Protein AF-0000000079467988 (afdb_homodimer)

Secondary structure (DSSP, 8-state):
---------------------EEEE-TTS-EEEE-HHHHHTS-EEEEEEEETTEEEEEEEEBHHHHHHHTT---GGG-SSGGGGEEEEEEETTS-EEEEEHHHH-TTTBS--EEEESEETTEEPPTTT-S-EEEESSBSSGGGPPTTEEEEEEEEPPPP----------/---------------------EEEE-TTS-EEEE-HHHHHTS-EEEEEEEETTEEEEEEEEBHHHHHHHTT---GGG-SSGGGGEEEEEEETTS-EEEEEHHHH-TTTBS--EEEESEETTEEPPTTT-S-EEEESSBSSGGGPPTTEEEEEEEEPPPP----------

pLDDT: mean 86.68, std 17.83, range [29.66, 98.5]

Sequence (338 aa):
MRALVLALALAVAPVAAFAQSLTVVATDGKTKVLTPADLADLPRAEVKVTLEGGAKTYEGPVLTYVLRAGGLPVGPKLHGDPLRAYVVMTGKDGFQAVYALAELDKDFHDDVVILADQVDGKPLPEKEAPWRLASGGDKKGWRSVFGLARIEARMAEAPAKPAEMDHHHMRALVLALALAVAPVAAFAQSLTVVATDGKTKVLTPADLADLPRAEVKVTLEGGAKTYEGPVLTYVLRAGGLPVGPKLHGDPLRAYVVMTGKDGFQAVYALAELDKDFHDDVVILADQVDGKPLPEKEAPWRLASGGDKKGWRSVFGLARIEARMAEAPAKPAEMDHHH

Solvent-accessible surface area (backbone atoms only — not comparable to full-atom values): 18346 Å² total; per-residue (Å²): 133,84,81,78,78,78,77,78,75,75,73,72,64,71,72,71,72,76,69,74,50,35,37,23,29,20,71,86,62,54,72,34,76,42,42,58,72,63,52,68,74,44,67,63,49,75,36,57,35,36,45,97,91,45,74,45,44,31,29,24,27,33,34,41,58,54,40,45,75,33,62,41,64,54,62,91,54,52,51,72,72,46,36,27,20,30,29,44,38,29,16,73,84,65,52,59,26,39,39,18,46,56,60,44,19,57,80,36,14,72,36,53,35,26,43,20,46,29,40,75,91,33,70,46,56,74,83,36,33,74,27,22,44,44,47,44,39,35,60,45,58,81,70,47,33,40,15,45,35,35,40,36,37,40,67,63,74,75,73,74,69,70,72,70,74,74,72,78,120,135,85,80,78,78,78,77,78,74,76,72,71,64,73,72,70,72,78,70,74,50,36,38,22,30,22,71,86,61,54,72,34,77,40,44,59,71,63,50,68,73,42,66,64,48,74,36,55,35,39,44,98,91,47,74,44,46,33,30,24,28,34,34,42,58,54,41,44,76,33,62,39,62,54,62,90,53,52,52,72,70,46,36,27,20,30,29,45,38,29,17,72,85,64,52,59,28,38,39,18,46,56,59,44,18,58,79,36,14,73,38,52,36,26,44,19,46,30,40,73,90,33,70,47,57,76,82,35,31,75,26,22,44,45,46,45,39,34,60,48,60,80,69,48,34,38,15,44,35,35,40,37,36,40,66,63,74,74,74,74,66,68,73,67,72,74,74,79,122

Organism: NCBI:txid2803784

Structure (mmCIF, N/CA/C/O backbone):
data_AF-0000000079467988-model_v1
#
loop_
_entity.id
_entity.type
_entity.pdbx_description
1 polymer 'Molybdopterin-dependent oxidoreductase'
#
loop_
_atom_site.group_PDB
_atom_site.id
_atom_site.type_symbol
_atom_site.label_atom_id
_atom_site.label_alt_id
_atom_site.label_comp_id
_atom_site.label_asym_id
_atom_site.label_entity_id
_atom_site.label_seq_id
_atom_site.pdbx_PDB_ins_code
_atom_site.Cartn_x
_atom_site.Cartn_y
_atom_site.Cartn_z
_atom_site.occupancy
_atom_site.B_iso_or_equiv
_atom_site.auth_seq_id
_atom_site.auth_comp_id
_atom_site.auth_asym_id
_atom_site.auth_atom_id
_atom_site.pdbx_PDB_model_num
ATOM 1 N N . MET A 1 1 ? -2.418 72.5 28.281 1 45.19 1 MET A N 1
ATOM 2 C CA . MET A 1 1 ? -3.123 71.25 28.422 1 45.19 1 MET A CA 1
ATOM 3 C C . MET A 1 1 ? -2.775 70.312 27.266 1 45.19 1 MET A C 1
ATOM 5 O O . MET A 1 1 ? -3.119 70.562 26.125 1 45.19 1 MET A O 1
ATOM 9 N N . ARG A 1 2 ? -1.54 69.688 27.312 1 60.47 2 ARG A N 1
ATOM 10 C CA . ARG A 1 2 ? -1.067 68.688 26.344 1 60.47 2 ARG A CA 1
ATOM 11 C C . ARG A 1 2 ? -1.94 67.438 26.344 1 60.47 2 ARG A C 1
ATOM 13 O O . ARG A 1 2 ? -2.193 66.875 27.406 1 60.47 2 ARG A O 1
ATOM 20 N N . ALA A 1 3 ? -2.912 67.312 25.375 1 62.06 3 ALA A N 1
ATOM 21 C CA . ALA A 1 3 ? -3.697 66.125 25.156 1 62.06 3 ALA A CA 1
ATOM 22 C C . ALA A 1 3 ? -2.791 64.938 24.891 1 62.06 3 ALA A C 1
ATOM 24 O O . ALA A 1 3 ? -1.945 64.938 23.984 1 62.06 3 ALA A O 1
ATOM 25 N N . LEU A 1 4 ? -2.494 64.188 25.969 1 61.44 4 LEU A N 1
ATOM 26 C CA . LEU A 1 4 ? -1.831 62.875 25.812 1 61.44 4 LEU A CA 1
ATOM 27 C C . LEU A 1 4 ? -2.678 61.938 24.969 1 61.44 4 LEU A C 1
ATOM 29 O O . LEU A 1 4 ? -3.807 61.594 25.328 1 61.44 4 LEU A O 1
ATOM 33 N N . VAL A 1 5 ? -2.49 61.906 23.672 1 61.84 5 VAL A N 1
ATOM 34 C CA . VAL A 1 5 ? -3.143 60.938 22.812 1 61.84 5 VAL A CA 1
ATOM 35 C C . VAL A 1 5 ? -2.652 59.531 23.188 1 61.84 5 VAL A C 1
ATOM 37 O O . VAL A 1 5 ? -1.457 59.25 23.078 1 61.84 5 VAL A O 1
ATOM 40 N N . LEU A 1 6 ? -3.367 58.812 24.031 1 59.06 6 LEU A N 1
ATOM 41 C CA . LEU A 1 6 ? -3.102 57.406 24.297 1 59.06 6 LEU A CA 1
ATOM 42 C C . LEU A 1 6 ? -3.33 56.594 23.031 1 59.06 6 LEU A C 1
ATOM 44 O O . LEU A 1 6 ? -4.445 56.531 22.5 1 59.06 6 LEU A O 1
ATOM 48 N N . ALA A 1 7 ? -2.301 56.281 22.297 1 62.34 7 ALA A N 1
ATOM 49 C CA . ALA A 1 7 ? -2.412 55.312 21.203 1 62.34 7 ALA A CA 1
ATOM 50 C C . ALA A 1 7 ? -2.736 53.906 21.734 1 62.34 7 ALA A C 1
ATOM 52 O O . ALA A 1 7 ? -1.965 53.344 22.5 1 62.34 7 ALA A O 1
ATOM 53 N N . LEU A 1 8 ? -4.031 53.562 21.781 1 56.5 8 LEU A N 1
ATOM 54 C CA . LEU A 1 8 ? -4.41 52.188 22.062 1 56.5 8 LEU A CA 1
ATOM 55 C C . LEU A 1 8 ? -3.836 51.25 21.016 1 56.5 8 LEU A C 1
ATOM 57 O O . LEU A 1 8 ? -4.184 51.344 19.828 1 56.5 8 LEU A O 1
ATOM 61 N N . ALA A 1 9 ? -2.684 50.688 21.281 1 57.62 9 ALA A N 1
ATOM 62 C CA . ALA A 1 9 ? -2.197 49.625 20.422 1 57.62 9 ALA A CA 1
ATOM 63 C C . ALA A 1 9 ? -3.131 48.406 20.484 1 57.62 9 ALA A C 1
ATOM 65 O O . ALA A 1 9 ? -3.297 47.781 21.531 1 57.62 9 ALA A O 1
ATOM 66 N N . LEU A 1 10 ? -4.137 48.344 19.641 1 52.75 10 LEU A N 1
ATOM 67 C CA . LEU A 1 10 ? -4.867 47.094 19.5 1 52.75 10 LEU A CA 1
ATOM 68 C C . LEU A 1 10 ? -3.914 45.938 19.203 1 52.75 10 LEU A C 1
ATOM 70 O O . LEU A 1 10 ? -3.264 45.938 18.156 1 52.75 10 LEU A O 1
ATOM 74 N N . ALA A 1 11 ? -3.418 45.312 20.219 1 51.88 11 ALA A N 1
ATOM 75 C CA . ALA A 1 11 ? -2.711 44.062 19.984 1 51.88 11 ALA A CA 1
ATOM 76 C C . ALA A 1 11 ? -3.576 43.094 19.188 1 51.88 11 ALA A C 1
ATOM 78 O O . ALA A 1 11 ? -4.609 42.625 19.672 1 51.88 11 ALA A O 1
ATOM 79 N N . VAL A 1 12 ? -3.672 43.281 17.969 1 48.28 12 VAL A N 1
ATOM 80 C CA . VAL A 1 12 ? -4.25 42.156 17.219 1 48.28 12 VAL A CA 1
ATOM 81 C C . VAL A 1 12 ? -3.611 40.844 17.672 1 48.28 12 VAL A C 1
ATOM 83 O O . VAL A 1 12 ? -2.414 40.625 17.469 1 48.28 12 VAL A O 1
ATOM 86 N N . ALA A 1 13 ? -4.074 40.281 18.781 1 46.81 13 ALA A N 1
ATOM 87 C CA . ALA A 1 13 ? -3.617 38.906 19.047 1 46.81 13 ALA A CA 1
ATOM 88 C C . ALA A 1 13 ? -3.572 38.094 17.766 1 46.81 13 ALA A C 1
ATOM 90 O O . ALA A 1 13 ? -4.457 38.219 16.906 1 46.81 13 ALA A O 1
ATOM 91 N N . PRO A 1 14 ? -2.443 37.75 17.344 1 43.38 14 PRO A N 1
ATOM 92 C CA . PRO A 1 14 ? -2.506 36.875 16.172 1 43.38 14 PRO A CA 1
ATOM 93 C C . PRO A 1 14 ? -3.67 35.906 16.219 1 43.38 14 PRO A C 1
ATOM 95 O O . PRO A 1 14 ? -3.98 35.375 17.297 1 43.38 14 PRO A O 1
ATOM 98 N N . VAL A 1 15 ? -4.84 36.188 15.703 1 41.56 15 VAL A N 1
ATOM 99 C CA . VAL A 1 15 ? -5.793 35.094 15.508 1 41.56 15 VAL A CA 1
ATOM 100 C C . VAL A 1 15 ? -5.043 33.75 15.414 1 41.56 15 VAL A C 1
ATOM 102 O O . VAL A 1 15 ? -4.191 33.594 14.547 1 41.56 15 VAL A O 1
ATOM 105 N N . ALA A 1 16 ? -4.684 33.156 16.453 1 42.22 16 ALA A N 1
ATOM 106 C CA . ALA A 1 16 ? -4.156 31.812 16.375 1 42.22 16 ALA A CA 1
ATOM 107 C C . ALA A 1 16 ? -4.77 31.062 15.195 1 42.22 16 ALA A C 1
ATOM 109 O O . ALA A 1 16 ? -5.996 30.953 15.086 1 42.22 16 ALA A O 1
ATOM 110 N N . ALA A 1 17 ? -4.434 31.234 13.992 1 46.59 17 ALA A N 1
ATOM 111 C CA . ALA A 1 17 ? -4.852 30.406 12.875 1 46.59 17 ALA A CA 1
ATOM 112 C C . ALA A 1 17 ? -5.293 29.031 13.359 1 46.59 17 ALA A C 1
ATOM 114 O O . ALA A 1 17 ? -4.547 28.328 14.055 1 46.59 17 ALA A O 1
ATOM 115 N N . PHE A 1 18 ? -6.484 28.875 13.852 1 50.59 18 PHE A N 1
ATOM 116 C CA . PHE A 1 18 ? -7.066 27.609 14.305 1 50.59 18 PHE A CA 1
ATOM 117 C C . PHE A 1 18 ? -6.488 26.438 13.523 1 50.59 18 PHE A C 1
ATOM 119 O O . PHE A 1 18 ? -6.57 26.406 12.289 1 50.59 18 PHE A O 1
ATOM 126 N N . ALA A 1 19 ? -5.34 25.859 13.93 1 66.19 19 ALA A N 1
ATOM 127 C CA . ALA A 1 19 ? -4.617 24.75 13.312 1 66.19 19 ALA A CA 1
ATOM 128 C C . ALA A 1 19 ? -5.574 23.641 12.906 1 66.19 19 ALA A C 1
ATOM 130 O O . ALA A 1 19 ? -6.473 23.266 13.664 1 66.19 19 ALA A O 1
ATOM 131 N N . GLN A 1 20 ? -5.902 23.391 11.68 1 86.44 20 GLN A N 1
ATOM 132 C CA . GLN A 1 20 ? -6.754 22.406 11.031 1 86.44 20 GLN A CA 1
ATOM 133 C C . GLN A 1 20 ? -6.609 21.031 11.695 1 86.44 20 GLN A C 1
ATOM 135 O O . GLN A 1 20 ? -5.496 20.609 12.008 1 86.44 20 GLN A O 1
ATOM 140 N N . SER A 1 21 ? -7.773 20.516 12.234 1 94.81 21 SER A N 1
ATOM 141 C CA . SER A 1 21 ? -7.805 19.156 12.797 1 94.81 21 SER A CA 1
ATOM 142 C C . SER A 1 21 ? -7.758 18.109 11.695 1 94.81 21 SER A C 1
ATOM 144 O O . SER A 1 21 ? -7.938 18.422 10.516 1 94.81 21 SER A O 1
ATOM 146 N N . LEU A 1 22 ? -7.387 16.984 12.086 1 97.31 22 LEU A N 1
ATOM 147 C CA . LEU A 1 22 ? -7.332 15.836 11.195 1 97.31 22 LEU A CA 1
ATOM 148 C C . LEU A 1 22 ? -8.453 14.852 11.516 1 97.31 22 LEU A C 1
ATOM 150 O O . LEU A 1 22 ? -8.578 14.398 12.656 1 97.31 22 LEU A O 1
ATOM 154 N N . THR A 1 23 ? -9.281 14.523 10.555 1 97.62 23 THR A N 1
ATOM 155 C CA . THR A 1 23 ? -10.367 13.555 10.719 1 97.62 23 THR A CA 1
ATOM 156 C C . THR A 1 23 ? -9.906 12.156 10.312 1 97.62 23 THR A C 1
ATOM 158 O O . T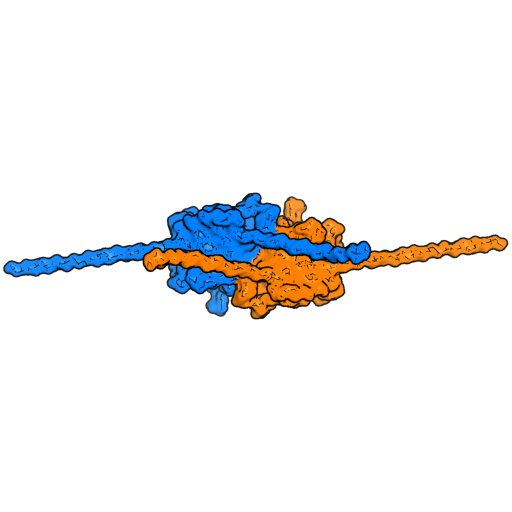HR A 1 23 ? -9.352 11.969 9.227 1 97.62 23 THR A O 1
ATOM 161 N N . VAL A 1 24 ? -10.109 11.227 11.195 1 98.19 24 VAL A N 1
ATOM 162 C CA . VAL A 1 24 ? -9.797 9.828 10.922 1 98.19 24 VAL A CA 1
ATOM 163 C C . VAL A 1 24 ? -11.062 8.977 11.016 1 98.19 24 VAL A C 1
ATOM 165 O O . VAL A 1 24 ? -11.773 9.023 12.016 1 98.19 24 VAL A O 1
ATOM 168 N N . VAL A 1 25 ? -11.367 8.258 9.938 1 97.38 25 VAL A N 1
ATOM 169 C CA . VAL A 1 25 ? -12.531 7.375 9.875 1 97.38 25 VAL A CA 1
ATOM 170 C C . VAL A 1 25 ? -12.07 5.922 9.812 1 97.38 25 VAL A C 1
ATOM 172 O O . VAL A 1 25 ? -11.336 5.535 8.898 1 97.38 25 VAL A O 1
ATOM 175 N N . ALA A 1 26 ? -12.523 5.16 10.75 1 96.25 26 ALA A N 1
ATOM 176 C CA . ALA A 1 26 ? -12.133 3.754 10.82 1 96.25 26 ALA A CA 1
ATOM 177 C C . ALA A 1 26 ? -12.984 2.904 9.883 1 96.25 26 ALA A C 1
ATOM 179 O O . ALA A 1 26 ? -13.93 3.406 9.266 1 96.25 26 ALA A O 1
ATOM 180 N N . THR A 1 27 ? -12.633 1.604 9.812 1 92.19 27 THR A N 1
ATOM 181 C CA . THR A 1 27 ? -13.289 0.698 8.883 1 92.19 27 THR A CA 1
ATOM 182 C C . THR A 1 27 ? -14.742 0.46 9.297 1 92.19 27 THR A C 1
ATOM 184 O O . THR A 1 27 ? -15.586 0.116 8.461 1 92.19 27 THR A O 1
ATOM 187 N N . ASP A 1 28 ? -15.016 0.658 10.531 1 92.69 28 ASP A N 1
ATOM 188 C CA . ASP A 1 28 ? -16.375 0.462 11.023 1 92.69 28 ASP A CA 1
ATOM 189 C C . ASP A 1 28 ? -17.172 1.758 10.945 1 92.69 28 ASP A C 1
ATOM 191 O O . ASP A 1 28 ? -18.328 1.807 11.383 1 92.69 28 ASP A O 1
ATOM 195 N N . GLY A 1 29 ? -16.562 2.812 10.523 1 93.19 29 GLY A N 1
ATOM 196 C CA . GLY A 1 29 ? -17.266 4.07 10.336 1 93.19 29 GLY A CA 1
ATOM 197 C C . GLY A 1 29 ? -17.078 5.039 11.492 1 93.19 29 GLY A C 1
ATOM 198 O O . GLY A 1 29 ? -17.422 6.215 11.391 1 93.19 29 GLY A O 1
ATOM 199 N N . LYS A 1 30 ? -16.531 4.57 12.586 1 96.31 30 LYS A N 1
ATOM 200 C CA . LYS A 1 30 ? -16.281 5.473 13.703 1 96.31 30 LYS A CA 1
ATOM 201 C C . LYS A 1 30 ? -15.305 6.574 13.312 1 96.31 30 LYS A C 1
ATOM 203 O O . LYS A 1 30 ? -14.289 6.312 12.664 1 96.31 30 LYS A O 1
ATOM 208 N N . THR A 1 31 ? -15.68 7.77 13.75 1 97.38 31 THR A N 1
ATOM 209 C CA . THR A 1 31 ? -14.898 8.938 13.367 1 97.38 31 THR A CA 1
ATOM 210 C C . THR A 1 31 ? -14.242 9.57 14.594 1 97.38 31 THR A C 1
ATOM 212 O O . THR A 1 31 ? -14.867 9.695 15.648 1 97.38 31 THR A O 1
ATOM 215 N N . LYS A 1 32 ? -12.992 9.859 14.469 1 97.81 32 LYS A N 1
ATOM 216 C CA . LYS A 1 32 ? -12.242 10.617 15.469 1 97.81 32 LYS A CA 1
ATOM 217 C C . LYS A 1 32 ? -11.609 11.859 14.859 1 97.81 32 LYS A C 1
ATOM 219 O O . LYS A 1 32 ? -11.094 11.82 13.742 1 97.81 32 LYS A O 1
ATOM 224 N N . VAL A 1 33 ? -11.664 12.898 15.617 1 97.5 33 VAL A N 1
ATOM 225 C CA . VAL A 1 33 ? -11.016 14.141 15.219 1 97.5 33 VAL A CA 1
ATOM 226 C C . VAL A 1 33 ? -9.789 14.391 16.078 1 97.5 33 VAL A C 1
ATOM 228 O O . VAL A 1 33 ? -9.883 14.438 17.312 1 97.5 33 VAL A O 1
ATOM 231 N N . LEU A 1 34 ? -8.656 14.461 15.453 1 97.38 34 LEU A N 1
ATOM 232 C CA . LEU A 1 34 ? -7.395 14.727 16.141 1 97.38 34 LEU A CA 1
ATOM 233 C C . LEU A 1 34 ? -7 16.188 16 1 97.38 34 LEU A C 1
ATOM 235 O O . LEU A 1 34 ? -6.848 16.688 14.883 1 97.38 34 LEU A O 1
ATOM 239 N N . THR A 1 35 ? -6.742 16.828 17.156 1 95.19 35 THR A N 1
ATOM 240 C CA . THR A 1 35 ? -6.316 18.234 17.188 1 95.19 35 THR A CA 1
ATOM 241 C C . THR A 1 35 ? -4.801 18.328 17.062 1 95.19 35 THR A C 1
ATOM 243 O O . THR A 1 35 ? -4.09 17.344 17.25 1 95.19 35 THR A O 1
ATOM 246 N N . PRO A 1 36 ? -4.367 19.594 16.75 1 93.81 36 PRO A N 1
ATOM 247 C CA . PRO A 1 36 ? -2.914 19.781 16.766 1 93.81 36 PRO A CA 1
ATOM 248 C C . PRO A 1 36 ? -2.273 19.375 18.094 1 93.81 36 PRO A C 1
ATOM 250 O O . PRO A 1 36 ? -1.153 18.859 18.109 1 93.81 36 PRO A O 1
ATOM 253 N N . ALA A 1 37 ? -2.916 19.578 19.203 1 93.06 37 ALA A N 1
ATOM 254 C CA . ALA A 1 37 ? -2.398 19.203 20.516 1 93.06 37 ALA A CA 1
ATOM 255 C C . ALA A 1 37 ? -2.271 17.688 20.625 1 93.06 37 ALA A C 1
ATOM 257 O O . ALA A 1 37 ? -1.284 17.172 21.172 1 93.06 37 ALA A O 1
ATOM 258 N N . ASP A 1 38 ? -3.262 16.938 20.078 1 95.19 38 ASP A N 1
ATOM 259 C CA . ASP A 1 38 ? -3.217 15.469 20.078 1 95.19 38 ASP A CA 1
ATOM 260 C C . ASP A 1 38 ? -2.008 14.961 19.297 1 95.19 38 ASP A C 1
ATOM 262 O O . ASP A 1 38 ? -1.375 13.984 19.703 1 95.19 38 ASP A O 1
ATOM 266 N N . LEU A 1 39 ? -1.689 15.641 18.25 1 96.44 39 LEU A N 1
ATOM 267 C CA . LEU A 1 39 ? -0.643 15.203 17.328 1 96.44 39 LEU A CA 1
ATOM 268 C C . LEU A 1 39 ? 0.736 15.586 17.859 1 96.44 39 LEU A C 1
ATOM 270 O O . LEU A 1 39 ? 1.726 14.906 17.578 1 96.44 39 LEU A O 1
ATOM 274 N N . ALA A 1 40 ? 0.793 16.688 18.625 1 92.56 40 ALA A N 1
ATOM 275 C CA . ALA A 1 40 ? 2.057 17.219 19.125 1 92.56 40 ALA A CA 1
ATOM 276 C C . ALA A 1 40 ? 2.709 16.25 20.109 1 92.56 40 ALA A C 1
ATOM 278 O O . ALA A 1 40 ? 3.936 16.219 20.234 1 92.56 40 ALA A O 1
ATOM 279 N N . ASP A 1 41 ? 1.943 15.359 20.703 1 92.75 41 ASP A N 1
ATOM 280 C CA . ASP A 1 41 ? 2.426 14.484 21.766 1 92.75 41 ASP A CA 1
ATOM 281 C C . ASP A 1 41 ? 2.859 13.133 21.203 1 92.75 41 ASP A C 1
ATOM 283 O O . ASP A 1 41 ? 3.4 12.297 21.938 1 92.75 41 ASP A O 1
ATOM 287 N N . LEU A 1 42 ? 2.781 12.977 19.984 1 97.69 42 LEU A N 1
ATOM 288 C CA . LEU A 1 42 ? 3.09 11.68 19.391 1 97.69 42 LEU A CA 1
ATOM 289 C C . LEU A 1 42 ? 4.57 11.586 19.031 1 97.69 42 LEU A C 1
ATOM 291 O O . LEU A 1 42 ? 5.211 12.602 18.734 1 97.69 42 LEU A O 1
ATOM 295 N N . PRO A 1 43 ? 5.133 10.32 19.062 1 97.94 43 PRO A N 1
ATOM 296 C CA . PRO A 1 43 ? 6.52 10.148 18.609 1 97.94 43 PRO A CA 1
ATOM 297 C C . PRO A 1 43 ? 6.754 10.656 17.188 1 97.94 43 PRO A C 1
ATOM 299 O O . PRO A 1 43 ? 5.898 10.492 16.328 1 97.94 43 PRO A O 1
ATOM 302 N N . ARG A 1 44 ? 7.898 11.305 17.047 1 98.25 44 ARG A N 1
ATOM 303 C CA . ARG A 1 44 ? 8.219 11.969 15.797 1 98.25 44 ARG A CA 1
ATOM 304 C C . ARG A 1 44 ? 9.398 11.305 15.102 1 98.25 44 ARG A C 1
ATOM 306 O O . ARG A 1 44 ? 10.125 10.523 15.711 1 98.25 44 ARG A O 1
ATOM 313 N N . ALA A 1 45 ? 9.562 11.539 13.766 1 98.25 45 ALA A N 1
ATOM 314 C CA . ALA A 1 45 ? 10.695 11.062 12.977 1 98.25 45 ALA A CA 1
ATOM 315 C C . ALA A 1 45 ? 10.984 12.008 11.812 1 98.25 45 ALA A C 1
ATOM 317 O O . ALA A 1 45 ? 10.203 12.922 11.531 1 98.25 45 ALA A O 1
ATOM 318 N N . GLU A 1 46 ? 12.148 11.805 11.25 1 97.75 46 GLU A N 1
ATOM 319 C CA . GLU A 1 46 ? 12.555 12.477 10.016 1 97.75 46 GLU A CA 1
ATOM 320 C C . GLU A 1 46 ? 12.547 11.516 8.836 1 97.75 46 GLU A C 1
ATOM 322 O O . GLU A 1 46 ? 12.953 10.359 8.969 1 97.75 46 GLU A O 1
ATOM 327 N N . VAL A 1 47 ? 12.055 12.062 7.734 1 96.5 47 VAL A N 1
ATOM 328 C CA . VAL A 1 47 ? 12.086 11.273 6.508 1 96.5 47 VAL A CA 1
ATOM 329 C C . VAL A 1 47 ? 12.609 12.125 5.355 1 96.5 47 VAL A C 1
ATOM 331 O O . VAL A 1 47 ? 12.266 13.305 5.242 1 96.5 47 VAL A O 1
ATOM 334 N N . LYS A 1 48 ? 13.469 11.508 4.582 1 94.69 48 LYS A N 1
ATOM 335 C CA . LYS A 1 48 ? 13.922 12.148 3.352 1 94.69 48 LYS A CA 1
ATOM 336 C C . LYS A 1 48 ? 13.008 11.805 2.18 1 94.69 48 LYS A C 1
ATOM 338 O O . LYS A 1 48 ? 12.719 10.633 1.934 1 94.69 48 LYS A O 1
ATOM 343 N N . VAL A 1 49 ? 12.484 12.844 1.567 1 92.88 49 VAL A N 1
ATOM 344 C CA . VAL A 1 49 ? 11.609 12.656 0.415 1 92.88 49 VAL A CA 1
ATOM 345 C C . VAL A 1 49 ? 12.305 13.164 -0.848 1 92.88 49 VAL A C 1
ATOM 347 O O . VAL A 1 49 ? 12.805 14.289 -0.877 1 92.88 49 VAL A O 1
ATOM 350 N N . THR A 1 50 ? 12.344 12.273 -1.839 1 85.31 50 THR A N 1
ATOM 351 C CA . THR A 1 50 ? 12.906 12.648 -3.131 1 85.31 50 THR A CA 1
ATOM 352 C C . THR A 1 50 ? 11.859 13.328 -4.004 1 85.31 50 THR A C 1
ATOM 354 O O . THR A 1 50 ? 10.766 12.789 -4.207 1 85.31 50 THR A O 1
ATOM 357 N N . LEU A 1 51 ? 12.125 14.531 -4.457 1 81.94 51 LEU A N 1
ATOM 358 C CA . LEU A 1 51 ? 11.242 15.328 -5.305 1 81.94 51 LEU A CA 1
ATOM 359 C C . LEU A 1 51 ? 11.93 15.688 -6.617 1 81.94 51 LEU A C 1
ATOM 361 O O . LEU A 1 51 ? 13.086 15.336 -6.832 1 81.94 51 LEU A O 1
ATOM 365 N N . GLU A 1 52 ? 11.234 16.188 -7.672 1 77.56 52 GLU A N 1
ATOM 366 C CA . GLU A 1 52 ? 11.812 16.641 -8.938 1 77.56 52 GLU A CA 1
ATOM 367 C C . GLU A 1 52 ? 12.922 17.672 -8.695 1 77.56 52 GLU A C 1
ATOM 369 O O . GLU A 1 52 ? 13.945 17.641 -9.375 1 77.56 52 GLU A O 1
ATOM 374 N N . GLY A 1 53 ? 12.844 18.484 -7.691 1 76.69 53 GLY A N 1
ATOM 375 C CA . GLY A 1 53 ? 13.805 19.531 -7.41 1 76.69 53 GLY A CA 1
ATOM 376 C C . GLY A 1 53 ? 14.867 19.125 -6.414 1 76.69 53 GLY A C 1
ATOM 377 O O . GLY A 1 53 ? 15.695 19.953 -6.008 1 76.69 53 GLY A O 1
ATOM 378 N N . GLY A 1 54 ? 14.93 17.844 -6.062 1 82.88 54 GLY A N 1
ATOM 379 C CA . GLY A 1 54 ? 15.906 17.375 -5.098 1 82.88 54 GLY A CA 1
ATOM 380 C C . GLY A 1 54 ? 15.273 16.797 -3.842 1 82.88 54 GLY A C 1
ATOM 381 O O . GLY A 1 54 ? 14.055 16.891 -3.662 1 82.88 54 GLY A O 1
ATOM 382 N N . ALA A 1 55 ? 16.156 16.25 -2.971 1 89.19 55 ALA A N 1
ATOM 383 C CA . ALA A 1 55 ? 15.695 15.625 -1.738 1 89.19 55 ALA A CA 1
ATOM 384 C C . ALA A 1 55 ? 15.523 16.656 -0.625 1 89.19 55 ALA A C 1
ATOM 386 O O . ALA A 1 55 ? 16.297 17.609 -0.533 1 89.19 55 ALA A O 1
ATOM 387 N N . LYS A 1 56 ? 14.445 16.594 0.129 1 94.38 56 LYS A N 1
ATOM 388 C CA . LYS A 1 56 ? 14.18 17.375 1.329 1 94.38 56 LYS A CA 1
ATOM 389 C C . LYS A 1 56 ? 13.945 16.484 2.537 1 94.38 56 LYS A C 1
ATOM 391 O O . LYS A 1 56 ? 13.555 15.32 2.387 1 94.38 56 LYS A O 1
ATOM 396 N N . THR A 1 57 ? 14.273 17.078 3.686 1 96.94 57 THR A N 1
ATOM 397 C CA . THR A 1 57 ? 14.055 16.344 4.926 1 96.94 57 THR A CA 1
ATOM 398 C C . THR A 1 57 ? 12.805 16.844 5.641 1 96.94 57 THR A C 1
ATOM 400 O O . THR A 1 57 ? 12.742 18.016 6.031 1 96.94 57 THR A O 1
ATOM 403 N N . TYR A 1 58 ? 11.852 15.945 5.836 1 97.56 58 TYR A N 1
ATOM 404 C CA . TYR A 1 58 ? 10.609 16.266 6.523 1 97.56 58 TYR A CA 1
ATOM 405 C C . TYR A 1 58 ? 10.594 15.68 7.934 1 97.56 58 TYR A C 1
ATOM 407 O O . TYR A 1 58 ? 11.266 14.688 8.203 1 97.56 58 TYR A O 1
ATOM 415 N N . GLU A 1 59 ? 9.875 16.391 8.758 1 98.25 59 GLU A N 1
ATOM 416 C CA . GLU A 1 59 ? 9.773 15.938 10.148 1 98.25 59 GLU A CA 1
ATOM 417 C C . GLU A 1 59 ? 8.336 16.031 10.656 1 98.25 59 GLU A C 1
ATOM 419 O O . GLU A 1 59 ? 7.625 16.984 10.328 1 98.25 59 GLU A O 1
ATOM 424 N N . GLY A 1 60 ? 7.934 15.055 11.477 1 98.19 60 GLY A N 1
ATOM 425 C CA . GLY A 1 60 ? 6.613 15.055 12.078 1 98.19 60 GLY A CA 1
ATOM 426 C C . GLY A 1 60 ? 6.277 13.75 12.781 1 98.19 60 GLY A C 1
ATOM 427 O O . GLY A 1 60 ? 7.133 12.875 12.914 1 98.19 60 GLY A O 1
ATOM 428 N N . PRO A 1 61 ? 5.086 13.695 13.328 1 98.5 61 PRO A N 1
ATOM 429 C CA . PRO A 1 61 ? 4.668 12.453 13.984 1 98.5 61 PRO A CA 1
ATOM 430 C C . PRO A 1 61 ? 4.691 11.258 13.031 1 98.5 61 PRO A C 1
ATOM 432 O O . PRO A 1 61 ? 4.34 11.391 11.859 1 98.5 61 PRO A O 1
ATOM 435 N N . VAL A 1 62 ? 5.156 10.094 13.609 1 98.31 62 VAL A N 1
ATOM 436 C CA . VAL A 1 62 ? 5.094 8.852 12.852 1 98.31 62 VAL A CA 1
ATOM 437 C C . VAL A 1 62 ? 3.637 8.469 12.594 1 98.31 62 VAL A C 1
ATOM 439 O O . VAL A 1 62 ? 2.814 8.477 13.508 1 98.31 62 VAL A O 1
ATOM 442 N N . LEU A 1 63 ? 3.326 8.195 11.391 1 98.31 63 LEU A N 1
ATOM 443 C CA . LEU A 1 63 ? 1.936 8.031 10.977 1 98.31 63 LEU A CA 1
ATOM 444 C C . LEU A 1 63 ? 1.275 6.883 11.719 1 98.31 63 LEU A C 1
ATOM 446 O O . LEU A 1 63 ? 0.086 6.945 12.039 1 98.31 63 LEU A O 1
ATOM 450 N N . THR A 1 64 ? 2.039 5.809 12.023 1 97.81 64 THR A N 1
ATOM 451 C CA . THR A 1 64 ? 1.484 4.668 12.75 1 97.81 64 THR A CA 1
ATOM 452 C C . THR A 1 64 ? 0.805 5.117 14.039 1 97.81 64 THR A C 1
ATOM 454 O O . THR A 1 64 ? -0.283 4.645 14.367 1 97.81 64 THR A O 1
ATOM 457 N N . TYR A 1 65 ? 1.394 6.02 14.703 1 97.81 65 TYR A N 1
ATOM 458 C CA . TYR A 1 65 ? 0.834 6.492 15.961 1 97.81 65 TYR A CA 1
ATOM 459 C C . TYR A 1 65 ? -0.374 7.391 15.719 1 97.81 65 TYR A C 1
ATOM 461 O O . TYR A 1 65 ? -1.308 7.418 16.531 1 97.81 65 TYR A O 1
ATOM 469 N N . VAL A 1 66 ? -0.367 8.117 14.633 1 98.06 66 VAL A N 1
ATOM 470 C CA . VAL A 1 66 ? -1.522 8.914 14.25 1 98.06 66 VAL A CA 1
ATOM 471 C C . VAL A 1 66 ? -2.715 8.008 13.969 1 98.06 66 VAL A C 1
ATOM 473 O O . VAL A 1 66 ? -3.822 8.258 14.453 1 98.06 66 VAL A O 1
ATOM 476 N N . LEU A 1 67 ? -2.426 6.93 13.227 1 98 67 LEU A N 1
ATOM 477 C CA . LEU A 1 67 ? -3.477 5.98 12.875 1 98 67 LEU A CA 1
ATOM 478 C C . LEU A 1 67 ? -4.023 5.289 14.117 1 98 67 LEU A C 1
ATOM 480 O O . LEU A 1 67 ? -5.234 5.09 14.242 1 98 67 LEU A O 1
ATOM 484 N N . ARG A 1 68 ? -3.129 4.953 15.016 1 96.31 68 ARG A N 1
ATOM 485 C CA . ARG A 1 68 ? -3.537 4.328 16.266 1 96.31 68 ARG A CA 1
ATOM 486 C C . ARG A 1 68 ? -4.418 5.266 17.094 1 96.31 68 ARG A C 1
ATOM 488 O O . ARG A 1 68 ? -5.465 4.855 17.594 1 96.31 68 ARG A O 1
ATOM 495 N N . ALA A 1 69 ? -4.004 6.508 17.188 1 96 69 ALA A N 1
ATOM 496 C CA . ALA A 1 69 ? -4.781 7.512 17.906 1 96 69 ALA A CA 1
ATOM 497 C C . ALA A 1 69 ? -6.164 7.688 17.281 1 96 69 ALA A C 1
ATOM 499 O O . ALA A 1 69 ? -7.133 8 17.984 1 96 69 ALA A O 1
ATOM 500 N N . GLY A 1 70 ? -6.219 7.473 15.969 1 95.94 70 GLY A N 1
ATOM 501 C CA . GLY A 1 70 ? -7.477 7.598 15.242 1 95.94 70 GLY A CA 1
ATOM 502 C C . GLY A 1 70 ? -8.352 6.359 15.344 1 95.94 70 GLY A C 1
ATOM 503 O O . GLY A 1 70 ? -9.484 6.355 14.875 1 95.94 70 GLY A O 1
ATOM 504 N N . GLY A 1 71 ? -7.777 5.27 15.875 1 95.25 71 GLY A N 1
ATOM 505 C CA . 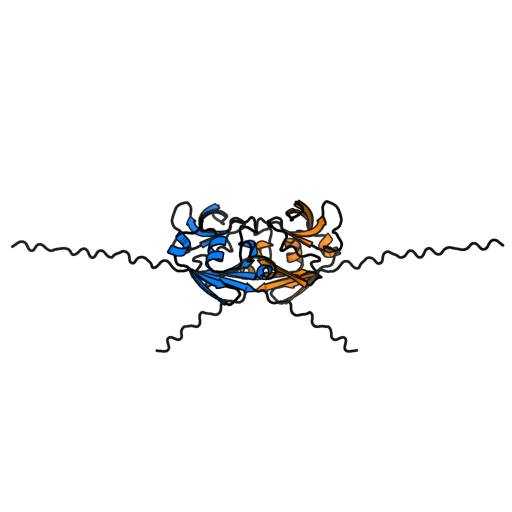GLY A 1 71 ? -8.594 4.09 16.125 1 95.25 71 GLY A CA 1
ATOM 506 C C . GLY A 1 71 ? -8.445 3.029 15.055 1 95.25 71 GLY A C 1
ATOM 507 O O . GLY A 1 71 ? -9.266 2.107 14.969 1 95.25 71 GLY A O 1
ATOM 508 N N . LEU A 1 72 ? -7.492 3.178 14.203 1 96.81 72 LEU A N 1
ATOM 509 C CA . LEU A 1 72 ? -7.289 2.174 13.164 1 96.81 72 LEU A CA 1
ATOM 510 C C . LEU A 1 72 ? -6.543 0.962 13.711 1 96.81 72 LEU A C 1
ATOM 512 O O . LEU A 1 72 ? -5.758 1.088 14.656 1 96.81 72 LEU A O 1
ATOM 516 N N . PRO A 1 73 ? -6.785 -0.211 13.141 1 93.56 73 PRO A N 1
ATOM 517 C CA . PRO A 1 73 ? -6.191 -1.459 13.633 1 93.56 73 PRO A CA 1
ATOM 518 C C . PRO A 1 73 ? -4.758 -1.658 13.148 1 93.56 73 PRO A C 1
ATOM 520 O O . PRO A 1 73 ? -4.473 -2.605 12.414 1 93.56 73 PRO A O 1
ATOM 523 N N . VAL A 1 74 ? -3.758 -0.905 13.711 1 94.5 74 VAL A N 1
ATOM 524 C CA . VAL A 1 74 ? -2.342 -1.004 13.375 1 94.5 74 VAL A CA 1
ATOM 525 C C . VAL A 1 74 ? -1.58 -1.664 14.516 1 94.5 74 VAL A C 1
ATOM 527 O O . VAL A 1 74 ? -2.154 -1.938 15.578 1 94.5 74 VAL A O 1
ATOM 530 N N . GLY A 1 75 ? -0.318 -1.996 14.234 1 90.81 75 GLY A N 1
ATOM 531 C CA . GLY A 1 75 ? 0.448 -2.707 15.242 1 90.81 75 GLY A CA 1
ATOM 532 C C . GLY A 1 75 ? -0.001 -4.145 15.43 1 90.81 75 GLY A C 1
ATOM 533 O O . GLY A 1 75 ? -0.176 -4.879 14.461 1 90.81 75 GLY A O 1
ATOM 534 N N . PRO A 1 76 ? -0.232 -4.535 16.656 1 85.25 76 PRO A N 1
ATOM 535 C CA . PRO A 1 76 ? -0.59 -5.926 16.953 1 85.25 76 PRO A CA 1
ATOM 536 C C . PRO A 1 76 ? -1.939 -6.32 16.359 1 85.25 76 PRO A C 1
ATOM 538 O O . PRO A 1 76 ? -2.211 -7.512 16.172 1 85.25 76 PRO A O 1
ATOM 541 N N . LYS A 1 77 ? -2.721 -5.355 16.078 1 86.31 77 LYS A N 1
ATOM 542 C CA . LYS A 1 77 ? -4.07 -5.625 15.594 1 86.31 77 LYS A CA 1
ATOM 543 C C . LYS A 1 77 ? -4.086 -5.816 14.086 1 86.31 77 LYS A C 1
ATOM 545 O O . LYS A 1 77 ? -5.105 -6.207 13.508 1 86.31 77 LYS A O 1
ATOM 550 N N . LEU A 1 78 ? -2.945 -5.562 13.461 1 90.38 78 LEU A N 1
ATOM 551 C CA . LEU A 1 78 ? -2.867 -5.648 12.008 1 90.38 78 LEU A CA 1
ATOM 552 C C . LEU A 1 78 ? -2.605 -7.082 11.562 1 90.38 78 LEU A C 1
ATOM 554 O O . LEU A 1 78 ? -1.477 -7.434 11.211 1 90.38 78 LEU A O 1
ATOM 558 N N . HIS A 1 79 ? -3.621 -7.918 11.594 1 86.56 79 HIS A N 1
ATOM 559 C CA . HIS A 1 79 ? -3.617 -9.297 11.125 1 86.56 79 HIS A CA 1
ATOM 560 C C . HIS A 1 79 ? -5.008 -9.734 10.68 1 86.56 79 HIS A C 1
ATOM 562 O O . HIS A 1 79 ? -6.008 -9.117 11.062 1 86.56 79 HIS A O 1
ATOM 568 N N . GLY A 1 80 ? -4.961 -10.719 9.758 1 89.31 80 GLY A N 1
ATOM 569 C CA . GLY A 1 80 ? -6.254 -11.195 9.305 1 89.31 80 GLY A CA 1
ATOM 570 C C . GLY A 1 80 ? -6.988 -10.188 8.438 1 89.31 80 GLY A C 1
ATOM 571 O O . GLY A 1 80 ? -6.438 -9.695 7.449 1 89.31 80 GLY A O 1
ATOM 572 N N . ASP A 1 81 ? -8.219 -9.789 8.859 1 90.38 81 ASP A N 1
ATOM 573 C CA . ASP A 1 81 ? -9.109 -8.953 8.062 1 90.38 81 ASP A CA 1
ATOM 574 C C . ASP A 1 81 ? -8.484 -7.59 7.777 1 90.38 81 ASP A C 1
ATOM 576 O O . ASP A 1 81 ? -8.586 -7.074 6.664 1 90.38 81 ASP A O 1
ATOM 580 N N . PRO A 1 82 ? -7.793 -7.074 8.703 1 93.19 82 PRO A N 1
ATOM 581 C CA . PRO A 1 82 ? -7.227 -5.746 8.469 1 93.19 82 PRO A CA 1
ATOM 582 C C . PRO A 1 82 ? -6.227 -5.727 7.312 1 93.19 82 PRO A C 1
ATOM 584 O O . PRO A 1 82 ? -5.879 -4.656 6.809 1 93.19 82 PRO A O 1
ATOM 587 N N . LEU A 1 83 ? -5.766 -6.867 6.875 1 94.56 83 LEU A N 1
ATOM 588 C CA . LEU A 1 83 ? -4.852 -6.957 5.742 1 94.56 83 LEU A CA 1
ATOM 589 C C . LEU A 1 83 ? -5.578 -6.672 4.43 1 94.56 83 LEU A C 1
ATOM 591 O O . LEU A 1 83 ? -4.945 -6.457 3.396 1 94.56 83 LEU A O 1
ATOM 595 N N . ARG A 1 84 ? -6.891 -6.543 4.508 1 96.31 84 ARG A N 1
ATOM 596 C CA . ARG A 1 84 ? -7.711 -6.188 3.352 1 96.31 84 ARG A CA 1
ATOM 597 C C . ARG A 1 84 ? -8.094 -4.715 3.383 1 96.31 84 ARG A C 1
ATOM 599 O O . ARG A 1 84 ? -8.859 -4.246 2.535 1 96.31 84 ARG A O 1
ATOM 606 N N . ALA A 1 85 ? -7.578 -4.02 4.383 1 97 85 ALA A N 1
ATOM 607 C CA . ALA A 1 85 ? -7.941 -2.611 4.527 1 97 85 ALA A CA 1
ATOM 608 C C . ALA A 1 85 ? -7.004 -1.718 3.723 1 97 85 ALA A C 1
ATOM 610 O O . ALA A 1 85 ? -5.801 -1.977 3.648 1 97 85 ALA A O 1
ATOM 611 N N . TYR A 1 86 ? -7.562 -0.711 3.146 1 97.56 86 TYR A N 1
ATOM 612 C CA . TYR A 1 86 ? -6.832 0.394 2.533 1 97.56 86 TYR A CA 1
ATOM 613 C C . TYR A 1 86 ? -7.309 1.733 3.084 1 97.56 86 TYR A C 1
ATOM 615 O O . TYR A 1 86 ? -8.352 1.807 3.742 1 97.56 86 TYR A O 1
ATOM 623 N N . VAL A 1 87 ? -6.492 2.713 2.842 1 97.94 87 VAL A N 1
ATOM 624 C CA . VAL A 1 87 ? -6.766 4.035 3.395 1 97.94 87 VAL A CA 1
ATOM 625 C C . VAL A 1 87 ? -6.785 5.07 2.273 1 97.94 87 VAL A C 1
ATOM 627 O O . VAL A 1 87 ? -5.898 5.086 1.418 1 97.94 87 VAL A O 1
ATOM 630 N N . VAL A 1 88 ? -7.852 5.859 2.314 1 97.94 88 VAL A N 1
ATOM 631 C CA . VAL A 1 88 ? -7.93 7.008 1.416 1 97.94 88 VAL A CA 1
ATOM 632 C C . VAL A 1 88 ? -7.488 8.273 2.15 1 97.94 88 VAL A C 1
ATOM 634 O O . VAL A 1 88 ? -8.094 8.656 3.156 1 97.94 88 VAL A O 1
ATOM 637 N N . MET A 1 89 ? -6.434 8.859 1.645 1 98 89 MET A N 1
ATOM 638 C CA . MET A 1 89 ? -5.895 10.109 2.178 1 98 89 MET A CA 1
ATOM 639 C C . MET A 1 89 ? -6.383 11.305 1.362 1 98 89 MET A C 1
ATOM 641 O O . MET A 1 89 ? -6.172 11.359 0.15 1 98 89 MET A O 1
ATOM 645 N N . THR A 1 90 ? -7.012 12.266 2.07 1 97.12 90 THR A N 1
ATOM 646 C CA . THR A 1 90 ? -7.59 13.398 1.354 1 97.12 90 THR A CA 1
ATOM 647 C C . THR A 1 90 ? -6.992 14.711 1.85 1 97.12 90 THR A C 1
ATOM 649 O O . THR A 1 90 ? -7.008 14.992 3.051 1 97.12 90 THR A O 1
ATOM 652 N N . GLY A 1 91 ? -6.512 15.477 0.907 1 96.56 91 GLY A N 1
ATOM 653 C CA . GLY A 1 91 ? -5.98 16.797 1.219 1 96.56 91 GLY A CA 1
ATOM 654 C C . GLY A 1 91 ? -7.039 17.875 1.208 1 96.56 91 GLY A C 1
ATOM 655 O O . GLY A 1 91 ? -8.18 17.641 0.798 1 96.56 91 GLY A O 1
ATOM 656 N N . LYS A 1 92 ? -6.609 19.062 1.655 1 94.12 92 LYS A N 1
ATOM 657 C CA . LYS A 1 92 ? -7.516 20.203 1.732 1 94.12 92 LYS A CA 1
ATOM 658 C C . LYS A 1 92 ? -7.965 20.641 0.341 1 94.12 92 LYS A C 1
ATOM 660 O O . LYS A 1 92 ? -9.008 21.281 0.192 1 94.12 92 LYS A O 1
ATOM 665 N N . ASP A 1 93 ? -7.199 20.312 -0.702 1 93.38 93 ASP A N 1
ATOM 666 C CA . ASP A 1 93 ? -7.539 20.672 -2.074 1 93.38 93 ASP A CA 1
ATOM 667 C C . ASP A 1 93 ? -8.367 19.578 -2.744 1 93.38 93 ASP A C 1
ATOM 669 O O . ASP A 1 93 ? -8.703 19.688 -3.928 1 93.38 93 ASP A O 1
ATOM 673 N N . GLY A 1 94 ? -8.586 18.516 -2.092 1 93.56 94 GLY A N 1
ATOM 674 C CA . GLY A 1 94 ? -9.383 17.438 -2.643 1 93.56 94 GLY A CA 1
ATOM 675 C C . GLY A 1 94 ? -8.547 16.328 -3.256 1 93.56 94 GLY A C 1
ATOM 676 O O . GLY A 1 94 ? -9.078 15.289 -3.646 1 93.56 94 GLY A O 1
ATOM 677 N N . PHE A 1 95 ? -7.207 16.547 -3.365 1 94.25 95 PHE A N 1
ATOM 678 C CA . PHE A 1 95 ? -6.34 15.492 -3.863 1 94.25 95 PHE A CA 1
ATOM 679 C C . PHE A 1 95 ? -6.434 14.258 -2.979 1 94.25 95 PHE A C 1
ATOM 681 O O . PHE A 1 95 ? -6.457 14.359 -1.751 1 94.25 95 PHE A O 1
ATOM 688 N N . GLN A 1 96 ? -6.488 13.055 -3.637 1 96.38 96 GLN A N 1
ATOM 689 C CA . GLN A 1 96 ? -6.578 11.797 -2.896 1 96.38 96 GLN A CA 1
ATOM 690 C C . GLN A 1 96 ? -5.508 10.812 -3.357 1 96.38 96 GLN A C 1
ATOM 692 O O . GLN A 1 96 ? -5.219 10.719 -4.551 1 96.38 96 GLN A O 1
ATOM 697 N N . ALA A 1 97 ? -4.969 10.133 -2.439 1 96.94 97 ALA A N 1
ATOM 698 C CA . ALA A 1 97 ? -4.094 8.984 -2.684 1 96.94 97 ALA A CA 1
ATOM 699 C C . ALA A 1 97 ? -4.461 7.812 -1.78 1 96.94 97 ALA A C 1
ATOM 701 O O . ALA A 1 97 ? -5.004 8.008 -0.69 1 96.94 97 ALA A O 1
ATOM 702 N N . VAL A 1 98 ? -4.145 6.633 -2.299 1 97.56 98 VAL A N 1
ATOM 703 C CA . VAL A 1 98 ? -4.516 5.43 -1.559 1 97.56 98 VAL A CA 1
ATOM 704 C C . VAL A 1 98 ? -3.258 4.711 -1.071 1 97.56 98 VAL A C 1
ATOM 706 O O . VAL A 1 98 ? -2.242 4.684 -1.771 1 97.56 98 VAL A O 1
ATOM 709 N N . TYR A 1 99 ? -3.348 4.172 0.09 1 97.81 99 TYR A N 1
ATOM 710 C CA . TYR A 1 99 ? -2.346 3.324 0.731 1 97.81 99 TYR A CA 1
ATOM 711 C C . TYR A 1 99 ? -2.982 2.062 1.3 1 97.81 99 TYR A C 1
ATOM 713 O O . TYR A 1 99 ? -4.121 2.094 1.774 1 97.81 99 TYR A O 1
ATOM 721 N N . ALA A 1 100 ? -2.25 0.963 1.19 1 97.75 100 ALA A N 1
ATOM 722 C CA . ALA A 1 100 ? -2.656 -0.151 2.043 1 97.75 100 ALA A CA 1
ATOM 723 C C . ALA A 1 100 ? -2.396 0.16 3.514 1 97.75 100 ALA A C 1
ATOM 725 O O . ALA A 1 100 ? -1.375 0.76 3.857 1 97.75 100 ALA A O 1
ATOM 726 N N . LEU A 1 101 ? -3.316 -0.266 4.375 1 97.62 101 LEU A N 1
ATOM 727 C CA . LEU A 1 101 ? -3.094 -0.028 5.797 1 97.62 101 LEU A CA 1
ATOM 728 C C . LEU A 1 101 ? -1.772 -0.637 6.254 1 97.62 101 LEU A C 1
ATOM 730 O O . LEU A 1 101 ? -1.019 -0.01 7 1 97.62 101 LEU A O 1
ATOM 734 N N . ALA A 1 102 ? -1.46 -1.803 5.762 1 96.5 102 ALA A N 1
ATOM 735 C CA . ALA A 1 102 ? -0.26 -2.537 6.156 1 96.5 102 ALA A CA 1
ATOM 736 C C . ALA A 1 102 ? 1.003 -1.782 5.754 1 96.5 102 ALA A C 1
ATOM 738 O O . ALA A 1 102 ? 2.008 -1.813 6.465 1 96.5 102 ALA A O 1
ATOM 739 N N . GLU A 1 103 ? 0.972 -1.063 4.656 1 96.5 103 GLU A N 1
ATOM 740 C CA . GLU A 1 103 ? 2.17 -0.368 4.195 1 96.5 103 GLU A CA 1
ATOM 741 C C . GLU A 1 103 ? 2.502 0.816 5.098 1 96.5 103 GLU A C 1
ATOM 743 O O . GLU A 1 103 ? 3.633 1.306 5.102 1 96.5 103 GLU A O 1
ATOM 748 N N . LEU A 1 104 ? 1.51 1.281 5.879 1 97.25 104 LEU A N 1
ATOM 749 C CA . LEU A 1 104 ? 1.657 2.488 6.684 1 97.25 104 LEU A CA 1
ATOM 750 C C . LEU A 1 104 ? 2.129 2.146 8.094 1 97.25 104 LEU A C 1
ATOM 752 O O . LEU A 1 104 ? 2.527 3.033 8.852 1 97.25 104 LEU A O 1
ATOM 756 N N . ASP A 1 105 ? 2.014 0.911 8.422 1 96.69 105 ASP A N 1
ATOM 757 C CA . ASP A 1 105 ? 2.357 0.467 9.773 1 96.69 105 ASP A CA 1
ATOM 758 C C . ASP A 1 105 ? 3.85 0.17 9.891 1 96.69 105 ASP A C 1
ATOM 760 O O . ASP A 1 105 ? 4.34 -0.808 9.32 1 96.69 105 ASP A O 1
ATOM 764 N N . LYS A 1 106 ? 4.488 0.923 10.727 1 94.81 106 LYS A N 1
ATOM 765 C CA . LYS A 1 106 ? 5.938 0.811 10.852 1 94.81 106 LYS A CA 1
ATOM 766 C C . LYS A 1 106 ? 6.34 -0.546 11.422 1 94.81 106 LYS A C 1
ATOM 768 O O . LYS A 1 106 ? 7.488 -0.971 11.281 1 94.81 106 LYS A O 1
ATOM 773 N N . ASP A 1 107 ? 5.508 -1.202 12.102 1 93.19 107 ASP A N 1
ATOM 774 C CA . ASP A 1 107 ? 5.801 -2.514 12.672 1 93.19 107 ASP A CA 1
ATOM 775 C C . ASP A 1 107 ? 5.629 -3.615 11.625 1 93.19 107 ASP A C 1
ATOM 777 O O . ASP A 1 107 ? 6.051 -4.754 11.844 1 93.19 107 ASP A O 1
ATOM 781 N N . PHE A 1 108 ? 5.055 -3.264 10.539 1 93.12 108 PHE A N 1
ATOM 782 C CA . PHE A 1 108 ? 4.781 -4.246 9.5 1 93.12 108 PHE A CA 1
ATOM 783 C C . PHE A 1 108 ? 5.656 -3.998 8.273 1 93.12 108 PHE A C 1
ATOM 785 O O . PHE A 1 108 ? 6.023 -4.938 7.562 1 93.12 108 PHE A O 1
ATOM 792 N N . HIS A 1 109 ? 5.93 -2.791 8.031 1 94.25 109 HIS A N 1
ATOM 793 C CA . HIS A 1 109 ? 6.656 -2.424 6.82 1 94.25 109 HIS A CA 1
ATOM 794 C C . HIS A 1 109 ? 7.883 -1.581 7.148 1 94.25 109 HIS A C 1
ATOM 796 O O . HIS A 1 109 ? 7.871 -0.803 8.102 1 94.25 109 HIS A O 1
ATOM 802 N N . ASP A 1 110 ? 8.867 -1.617 6.254 1 92.5 110 ASP A N 1
ATOM 803 C CA . ASP A 1 110 ? 10.141 -0.942 6.48 1 92.5 110 ASP A CA 1
ATOM 804 C C . ASP A 1 110 ? 10.023 0.557 6.219 1 92.5 110 ASP A C 1
ATOM 806 O O . ASP A 1 110 ? 10.789 1.351 6.77 1 92.5 110 ASP A O 1
ATOM 810 N N . ASP A 1 111 ? 9.07 0.908 5.418 1 92.06 111 ASP A N 1
ATOM 811 C CA . ASP A 1 111 ? 8.906 2.316 5.07 1 92.06 111 ASP A CA 1
ATOM 812 C C . ASP A 1 111 ? 8.438 3.129 6.273 1 92.06 111 ASP A C 1
ATOM 814 O O . ASP A 1 111 ? 7.523 2.719 6.988 1 92.06 111 ASP A O 1
ATOM 818 N N . VAL A 1 112 ? 9.109 4.23 6.484 1 93.81 112 VAL A N 1
ATOM 819 C CA . VAL A 1 112 ? 8.641 5.16 7.508 1 93.81 112 VAL A CA 1
ATOM 820 C C . VAL A 1 112 ? 7.801 6.258 6.859 1 93.81 112 VAL A C 1
ATOM 822 O O . VAL A 1 112 ? 8.273 6.973 5.973 1 93.81 112 VAL A O 1
ATOM 825 N N . VAL A 1 113 ? 6.566 6.348 7.297 1 97.38 113 VAL A N 1
ATOM 826 C CA . VAL A 1 113 ? 5.645 7.379 6.832 1 97.38 113 VAL A CA 1
ATOM 827 C C . VAL A 1 113 ? 5.297 8.32 7.98 1 97.38 113 VAL A C 1
ATOM 829 O O . VAL A 1 113 ? 5.039 7.879 9.102 1 97.38 113 VAL A O 1
ATOM 832 N N . ILE A 1 114 ? 5.344 9.609 7.664 1 98.31 114 ILE A N 1
ATOM 833 C CA . ILE A 1 114 ? 5.09 10.57 8.734 1 98.31 114 ILE A CA 1
ATOM 834 C C . ILE A 1 114 ? 4.035 11.578 8.281 1 98.31 114 ILE A C 1
ATOM 836 O O . ILE A 1 114 ? 3.746 11.695 7.09 1 98.31 114 ILE A O 1
ATOM 840 N N . LEU A 1 115 ? 3.385 12.109 9.234 1 98.19 115 LEU A N 1
ATOM 841 C CA . LEU A 1 115 ? 2.588 13.32 9.07 1 98.19 115 LEU A CA 1
ATOM 842 C C . LEU A 1 115 ? 3.434 14.562 9.328 1 98.19 115 LEU A C 1
ATOM 844 O O . LEU A 1 115 ? 3.498 15.055 10.453 1 98.19 115 LEU A O 1
ATOM 848 N N . ALA A 1 116 ? 3.963 15.141 8.32 1 97.94 116 ALA A N 1
ATOM 849 C CA . ALA A 1 116 ? 4.992 16.172 8.469 1 97.94 116 ALA A CA 1
ATOM 850 C C . ALA A 1 116 ? 4.371 17.531 8.758 1 97.94 116 ALA A C 1
ATOM 852 O O . ALA A 1 116 ? 3.363 17.906 8.156 1 97.94 116 ALA A O 1
ATOM 853 N N . ASP A 1 117 ? 5.027 18.25 9.688 1 97.31 117 ASP A N 1
ATOM 854 C CA . ASP A 1 117 ? 4.66 19.641 9.938 1 97.31 117 ASP A CA 1
ATOM 855 C C . ASP A 1 117 ? 5.871 20.562 9.797 1 97.31 117 ASP A C 1
ATOM 857 O O . ASP A 1 117 ? 5.746 21.781 9.922 1 97.31 117 ASP A O 1
ATOM 861 N N . GLN A 1 118 ? 7.043 19.984 9.477 1 97.56 118 GLN A N 1
ATOM 862 C CA . GLN A 1 118 ? 8.266 20.75 9.227 1 97.56 118 GLN A CA 1
ATOM 863 C C . GLN A 1 118 ? 9.023 20.188 8.023 1 97.56 118 GLN A C 1
ATOM 865 O O . GLN A 1 118 ? 8.898 19.016 7.695 1 97.56 118 GLN A O 1
ATOM 870 N N . VAL A 1 119 ? 9.82 21.094 7.355 1 97.19 119 VAL A N 1
ATOM 871 C CA . VAL A 1 119 ? 10.711 20.703 6.266 1 97.19 119 VAL A CA 1
ATOM 872 C C . VAL A 1 119 ? 12.016 21.5 6.359 1 97.19 119 VAL A C 1
ATOM 874 O O . VAL A 1 119 ? 12 22.719 6.484 1 97.19 119 VAL A O 1
ATOM 877 N N . ASP A 1 120 ? 13.109 20.703 6.352 1 96.94 120 ASP A N 1
ATOM 878 C CA . ASP A 1 120 ? 14.445 21.266 6.449 1 96.94 120 ASP A CA 1
ATOM 879 C C . ASP A 1 120 ? 14.547 22.234 7.633 1 96.94 120 ASP A C 1
ATOM 881 O O . ASP A 1 120 ? 15.086 23.328 7.5 1 96.94 120 ASP A O 1
ATOM 885 N N . GLY A 1 121 ? 13.891 21.906 8.695 1 96.5 121 GLY A N 1
ATOM 886 C CA . GLY A 1 121 ? 14.016 22.609 9.953 1 96.5 121 GLY A CA 1
ATOM 887 C C . GLY A 1 121 ? 13.086 23.812 10.062 1 96.5 121 GLY A C 1
ATOM 888 O O . GLY A 1 121 ? 13.133 24.547 11.039 1 96.5 121 GLY A O 1
ATOM 889 N N . LYS A 1 122 ? 12.273 24 9.102 1 97.19 122 LYS A N 1
ATOM 890 C CA . LYS A 1 122 ? 11.336 25.125 9.07 1 97.19 122 LYS A CA 1
ATOM 891 C C . LYS A 1 122 ? 9.898 24.625 8.953 1 97.19 122 LYS A C 1
ATOM 893 O O . LYS A 1 122 ? 9.656 23.484 8.562 1 97.19 122 LYS A O 1
ATOM 898 N N . PRO A 1 123 ? 8.977 25.531 9.336 1 96 123 PRO A N 1
ATOM 899 C CA . PRO A 1 123 ? 7.582 25.156 9.094 1 96 123 PRO A CA 1
ATOM 900 C C . PRO A 1 123 ? 7.289 24.906 7.617 1 96 123 PRO A C 1
ATOM 902 O O . PRO A 1 123 ? 7.945 25.469 6.746 1 96 123 PRO A O 1
ATOM 905 N N . LEU A 1 124 ? 6.297 24.094 7.406 1 96.69 124 LEU A N 1
ATOM 906 C CA . LEU A 1 124 ? 5.891 23.797 6.035 1 96.69 124 LEU A CA 1
ATOM 907 C C . LEU A 1 124 ? 5.457 25.078 5.316 1 96.69 124 LEU A C 1
ATOM 909 O O . LEU A 1 124 ? 4.828 25.953 5.918 1 96.69 124 LEU A O 1
ATOM 913 N N . PRO A 1 125 ? 5.801 25.109 4.008 1 95.31 125 PRO A N 1
ATOM 914 C CA . PRO A 1 125 ? 5.152 26.172 3.221 1 95.31 125 PRO A CA 1
ATOM 915 C C . PRO A 1 125 ? 3.629 26.094 3.279 1 95.31 125 PRO A C 1
ATOM 917 O O . PRO A 1 125 ? 3.064 25.016 3.463 1 95.31 125 PRO A O 1
ATOM 920 N N . GLU A 1 126 ? 2.979 27.203 3.127 1 94.06 126 GLU A N 1
ATOM 921 C CA . GLU A 1 126 ? 1.527 27.312 3.244 1 94.06 126 GLU A CA 1
ATOM 922 C C . GLU A 1 126 ? 0.816 26.297 2.371 1 94.06 126 GLU A C 1
ATOM 924 O O . GLU A 1 126 ? -0.165 25.672 2.797 1 94.06 126 GLU A O 1
ATOM 929 N N . LYS A 1 127 ? 1.302 26.062 1.202 1 94.12 127 LYS A N 1
ATOM 930 C CA . LYS A 1 127 ? 0.677 25.156 0.238 1 94.12 127 LYS A CA 1
ATOM 931 C C . LYS A 1 127 ? 0.623 23.734 0.774 1 94.12 127 LYS A C 1
ATOM 933 O O . LYS A 1 127 ? -0.304 22.984 0.463 1 94.12 127 LYS A O 1
ATOM 938 N N . GLU A 1 128 ? 1.528 23.359 1.613 1 96.06 128 GLU A N 1
ATOM 939 C CA . GLU A 1 128 ? 1.652 21.984 2.105 1 96.06 128 GLU A CA 1
ATOM 940 C C . GLU A 1 128 ? 1.101 21.859 3.523 1 96.06 128 GLU A C 1
ATOM 942 O O . GLU A 1 128 ? 0.878 20.75 4.012 1 96.06 128 GLU A O 1
ATOM 947 N N . ALA A 1 129 ? 0.867 22.984 4.203 1 94.88 129 ALA A N 1
ATOM 948 C CA . ALA A 1 129 ? 0.503 23.047 5.617 1 94.88 129 ALA A CA 1
ATOM 949 C C . ALA A 1 129 ? -0.968 22.703 5.824 1 94.88 129 ALA A C 1
ATOM 951 O O . ALA A 1 129 ? -1.759 22.734 4.875 1 94.88 129 ALA A O 1
ATOM 952 N N . PRO A 1 130 ? -1.415 22.297 7.047 1 95.69 130 PRO A N 1
ATOM 953 C CA . PRO A 1 130 ? -0.617 22.141 8.266 1 95.69 130 PRO A CA 1
ATOM 954 C C . PRO A 1 130 ? 0.087 20.781 8.328 1 95.69 130 PRO A C 1
ATOM 956 O O . PRO A 1 130 ? 1.051 20.625 9.078 1 95.69 130 PRO A O 1
ATOM 959 N N . TRP A 1 131 ? -0.473 19.75 7.535 1 96.31 131 TRP A N 1
ATOM 960 C CA . TRP A 1 131 ? 0.1 18.406 7.555 1 96.31 131 TRP A CA 1
ATOM 961 C C . TRP A 1 131 ? 0.353 17.906 6.137 1 96.31 131 TRP A C 1
ATOM 963 O O . TRP A 1 131 ? -0.539 17.953 5.285 1 96.31 131 TRP A O 1
ATOM 973 N N . ARG A 1 132 ? 1.54 17.484 5.945 1 96.75 132 ARG A N 1
ATOM 974 C CA . ARG A 1 132 ? 1.89 16.812 4.695 1 96.75 132 ARG A CA 1
ATOM 975 C C . ARG A 1 132 ? 2.227 15.344 4.926 1 96.75 132 ARG A C 1
ATOM 977 O O . ARG A 1 132 ? 2.998 15.016 5.828 1 96.75 132 ARG A O 1
ATOM 984 N N . LEU A 1 133 ? 1.607 14.539 4.156 1 97.88 133 LEU A N 1
ATOM 985 C CA . LEU A 1 133 ? 2.023 13.141 4.172 1 97.88 133 LEU A CA 1
ATOM 986 C C . LEU A 1 133 ? 3.383 12.969 3.506 1 97.88 133 LEU A C 1
ATOM 988 O O . LEU A 1 133 ? 3.6 13.453 2.395 1 97.88 133 LEU A O 1
ATOM 992 N N . ALA A 1 134 ? 4.309 12.328 4.188 1 96.75 134 ALA A N 1
ATOM 993 C CA . ALA A 1 134 ? 5.648 12.094 3.658 1 96.75 134 ALA A CA 1
ATOM 994 C C . ALA A 1 134 ? 6.078 10.641 3.875 1 96.75 134 ALA A C 1
ATOM 996 O O . ALA A 1 134 ? 6.023 10.133 4.996 1 96.75 134 ALA A O 1
ATOM 997 N N . SER A 1 135 ? 6.434 10.047 2.809 1 95.88 135 SER A N 1
ATOM 998 C CA . SER A 1 135 ? 6.895 8.656 2.828 1 95.88 135 SER A CA 1
ATOM 999 C C . SER A 1 135 ? 8.367 8.562 2.438 1 95.88 135 SER A C 1
ATOM 1001 O O . SER A 1 135 ? 8.789 9.141 1.435 1 95.88 135 SER A O 1
ATOM 1003 N N . GLY A 1 136 ? 9.117 7.762 3.17 1 93.94 136 GLY A N 1
ATOM 1004 C CA . GLY A 1 136 ? 10.523 7.574 2.875 1 93.94 136 GLY A CA 1
ATOM 1005 C C . GLY A 1 136 ? 10.773 6.543 1.792 1 93.94 136 GLY A C 1
ATOM 1006 O O . GLY A 1 136 ? 11.875 6.469 1.239 1 93.94 136 GLY A O 1
ATOM 1007 N N . GLY A 1 137 ? 9.758 5.785 1.494 1 93.81 137 GLY A N 1
ATOM 1008 C CA . GLY A 1 137 ? 9.961 4.668 0.584 1 93.81 137 GLY A CA 1
ATOM 1009 C C . GLY A 1 137 ? 9.578 4.992 -0.849 1 93.81 137 GLY A C 1
ATOM 1010 O O . GLY A 1 137 ? 9.859 4.211 -1.762 1 93.81 137 GLY A O 1
ATOM 1011 N N . ASP A 1 138 ? 8.93 6.125 -1.062 1 93.31 138 ASP A N 1
ATOM 1012 C CA . ASP A 1 138 ? 8.492 6.508 -2.402 1 93.31 138 ASP A CA 1
ATOM 1013 C C . ASP A 1 138 ? 9.625 7.195 -3.168 1 93.31 138 ASP A C 1
ATOM 1015 O O . ASP A 1 138 ? 10.25 8.133 -2.658 1 93.31 138 ASP A O 1
ATOM 1019 N N . LYS A 1 139 ? 9.844 6.738 -4.371 1 91.38 139 LYS A N 1
ATOM 1020 C CA . LYS A 1 139 ? 10.891 7.316 -5.203 1 91.38 139 LYS A CA 1
ATOM 1021 C C . LYS A 1 139 ? 10.438 8.633 -5.82 1 91.38 139 LYS A C 1
ATOM 1023 O O . LYS A 1 139 ? 11.258 9.422 -6.305 1 91.38 139 LYS A O 1
ATOM 1028 N N . LYS A 1 140 ? 9.141 8.695 -5.91 1 86.06 140 LYS A N 1
ATOM 1029 C CA . LYS A 1 140 ? 8.492 9.906 -6.41 1 86.06 140 LYS A CA 1
ATOM 1030 C C . LYS A 1 140 ? 7.52 10.469 -5.379 1 86.06 140 LYS A C 1
ATOM 1032 O O . LYS A 1 140 ? 6.812 9.719 -4.707 1 86.06 140 LYS A O 1
ATOM 1037 N N . GLY A 1 141 ? 7.461 11.75 -5.172 1 86.44 141 GLY A N 1
ATOM 1038 C CA . GLY A 1 141 ? 6.562 12.375 -4.215 1 86.44 141 GLY A CA 1
ATOM 1039 C C . GLY A 1 141 ? 5.152 12.555 -4.742 1 86.44 141 GLY A C 1
ATOM 1040 O O . GLY A 1 141 ? 4.426 13.453 -4.309 1 86.44 141 GLY A O 1
ATOM 1041 N N . TRP A 1 142 ? 4.742 11.695 -5.66 1 89.19 142 TRP A N 1
ATOM 1042 C CA . TRP A 1 142 ? 3.482 11.922 -6.355 1 89.19 142 TRP A CA 1
ATOM 1043 C C . TRP A 1 142 ? 2.295 11.578 -5.465 1 89.19 142 TRP A C 1
ATOM 1045 O O . TRP A 1 142 ? 1.177 12.039 -5.699 1 89.19 142 TRP A O 1
ATOM 1055 N N . ARG A 1 143 ? 2.502 10.719 -4.449 1 90.62 143 ARG A N 1
ATOM 1056 C CA . ARG A 1 143 ? 1.377 10.375 -3.584 1 90.62 143 ARG A CA 1
ATOM 1057 C C . ARG A 1 143 ? 1.42 11.18 -2.287 1 90.62 143 ARG A C 1
ATOM 1059 O O . ARG A 1 143 ? 0.689 10.875 -1.341 1 90.62 143 ARG A O 1
ATOM 1066 N N . SER A 1 144 ? 2.287 12.18 -2.264 1 91.94 144 SER A N 1
ATOM 1067 C CA . SER A 1 144 ? 2.291 13.047 -1.095 1 91.94 144 SER A CA 1
ATOM 1068 C C . SER A 1 144 ? 1.037 13.914 -1.046 1 91.94 144 SER A C 1
ATOM 1070 O O . SER A 1 144 ? 0.743 14.648 -1.995 1 91.94 144 SER A O 1
ATOM 1072 N N . VAL A 1 145 ? 0.356 13.82 -0.007 1 96.56 145 VAL A N 1
ATOM 1073 C CA . VAL A 1 145 ? -0.862 14.602 0.17 1 96.56 145 VAL A CA 1
ATOM 1074 C C . VAL A 1 145 ? -0.555 15.867 0.978 1 96.56 145 VAL A C 1
ATOM 1076 O O . VAL A 1 145 ? -0.094 15.781 2.119 1 96.56 145 VAL A O 1
ATOM 1079 N N . PHE A 1 146 ? -0.847 17.016 0.317 1 96.62 146 PHE A N 1
ATOM 1080 C CA . PHE A 1 146 ? -0.668 18.297 0.979 1 96.62 146 PHE A CA 1
ATOM 1081 C C . PHE A 1 146 ? -1.908 18.672 1.784 1 96.62 146 PHE A C 1
ATOM 1083 O O . PHE A 1 146 ? -3.033 18.406 1.358 1 96.62 146 PHE A O 1
ATOM 1090 N N . GLY A 1 147 ? -1.635 19.328 2.93 1 96.88 147 GLY A N 1
ATOM 1091 C CA . GLY A 1 147 ? -2.777 19.719 3.738 1 96.88 147 GLY A CA 1
ATOM 1092 C C . GLY A 1 147 ? -3.688 18.562 4.094 1 96.88 147 GLY A C 1
ATOM 1093 O O . GLY A 1 147 ? -4.906 18.656 3.939 1 96.88 147 GLY A O 1
ATOM 1094 N N . LEU A 1 148 ? -3.107 17.469 4.496 1 97.56 148 LEU A N 1
ATOM 1095 C CA . LEU A 1 148 ? -3.904 16.281 4.828 1 97.56 148 LEU A CA 1
ATOM 1096 C C . LEU A 1 148 ? -4.988 16.625 5.844 1 97.56 148 LEU A C 1
ATOM 1098 O O . LEU A 1 148 ? -4.684 17.125 6.938 1 97.56 148 LEU A O 1
ATOM 1102 N N . ALA A 1 149 ? -6.234 16.328 5.449 1 96.94 149 ALA A N 1
ATOM 1103 C CA . ALA A 1 149 ? -7.363 16.719 6.281 1 96.94 149 ALA A CA 1
ATOM 1104 C C . ALA A 1 149 ? -8.164 15.508 6.742 1 96.94 149 ALA A C 1
ATOM 1106 O O . ALA A 1 149 ? -8.852 15.562 7.766 1 96.94 149 ALA A O 1
ATOM 1107 N N . ARG A 1 150 ? -8.039 14.438 5.938 1 97.31 150 ARG A N 1
ATOM 1108 C CA . ARG A 1 150 ? -8.891 13.281 6.227 1 97.31 150 ARG A CA 1
ATOM 1109 C C . ARG A 1 150 ? -8.172 11.977 5.887 1 97.31 150 ARG A C 1
ATOM 1111 O O . ARG A 1 150 ? -7.531 11.867 4.84 1 97.31 150 ARG A O 1
ATOM 1118 N N . ILE A 1 151 ? -8.242 11.039 6.809 1 98.12 151 ILE A N 1
ATOM 1119 C CA . ILE A 1 151 ? -7.789 9.664 6.648 1 98.12 151 ILE A CA 1
ATOM 1120 C C . ILE A 1 151 ? -8.969 8.711 6.805 1 98.12 151 ILE A C 1
ATOM 1122 O O . ILE A 1 151 ? -9.586 8.641 7.871 1 98.12 151 ILE A O 1
ATOM 1126 N N . GLU A 1 152 ? -9.266 7.996 5.75 1 97.81 152 GLU A N 1
ATOM 1127 C CA . GLU A 1 152 ? -10.414 7.09 5.812 1 97.81 152 GLU A CA 1
ATOM 1128 C C . GLU A 1 152 ? -10 5.66 5.477 1 97.81 152 GLU A C 1
ATOM 1130 O O . GLU A 1 152 ? -9.57 5.383 4.355 1 97.81 152 GLU A O 1
ATOM 1135 N N . ALA A 1 153 ? -10.195 4.789 6.426 1 97.5 153 ALA A N 1
ATOM 1136 C CA . ALA A 1 153 ? -9.922 3.373 6.207 1 97.5 153 ALA A CA 1
ATOM 1137 C C . ALA A 1 153 ? -11.156 2.646 5.684 1 97.5 153 ALA A C 1
ATOM 1139 O O . ALA A 1 153 ? -12.266 2.865 6.172 1 97.5 153 ALA A O 1
ATOM 1140 N N . ARG A 1 154 ? -10.93 1.81 4.68 1 96.94 154 ARG A N 1
ATOM 1141 C CA . ARG A 1 154 ? -11.984 1.011 4.059 1 96.94 154 ARG A CA 1
ATOM 1142 C C . ARG A 1 154 ? -11.539 -0.437 3.879 1 96.94 154 ARG A C 1
ATOM 1144 O O . ARG A 1 154 ? -10.344 -0.711 3.73 1 96.94 154 ARG A O 1
ATOM 1151 N N . MET A 1 155 ? -12.547 -1.306 3.896 1 96.31 155 MET A N 1
ATOM 1152 C CA . MET A 1 155 ? -12.281 -2.711 3.598 1 96.31 155 MET A CA 1
ATOM 1153 C C . MET A 1 155 ? -12.523 -3.008 2.123 1 96.31 155 MET A C 1
ATOM 1155 O O . MET A 1 155 ? -13.539 -2.588 1.559 1 96.31 155 MET A O 1
ATOM 1159 N N . ALA A 1 156 ? -11.531 -3.682 1.531 1 95.06 156 ALA A N 1
ATOM 1160 C CA . ALA A 1 156 ? -11.781 -4.129 0.163 1 95.06 156 ALA A CA 1
ATOM 1161 C C . ALA A 1 156 ? -12.938 -5.129 0.114 1 95.06 156 ALA A C 1
ATOM 1163 O O . ALA A 1 156 ? -13.016 -6.039 0.942 1 95.06 156 ALA A O 1
ATOM 1164 N N . GLU A 1 157 ? -13.805 -4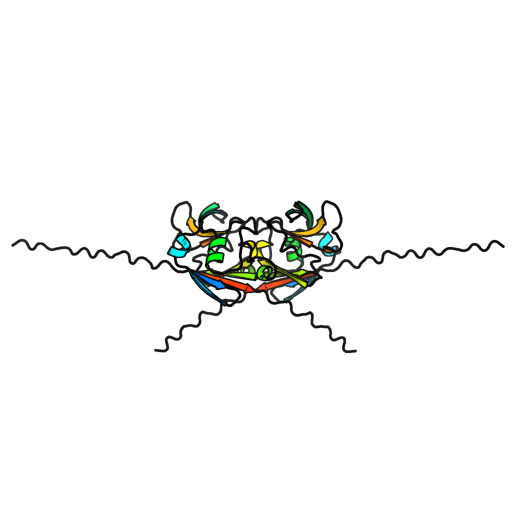.879 -0.779 1 85.25 157 GLU A N 1
ATOM 1165 C CA . GLU A 1 157 ? -14.938 -5.793 -0.917 1 85.25 157 GLU A CA 1
ATOM 1166 C C . GLU A 1 157 ? -14.484 -7.152 -1.444 1 85.25 157 GLU A C 1
ATOM 1168 O O . GLU A 1 157 ? -13.562 -7.234 -2.256 1 85.25 157 GLU A O 1
ATOM 1173 N N . ALA A 1 158 ? -15.047 -8.172 -0.948 1 75.5 158 ALA A N 1
ATOM 1174 C CA . ALA A 1 158 ? -14.75 -9.516 -1.433 1 75.5 158 ALA A CA 1
ATOM 1175 C C . ALA A 1 158 ? -15.086 -9.648 -2.916 1 75.5 158 ALA A C 1
ATOM 1177 O O . ALA A 1 158 ? -16.031 -9.023 -3.408 1 75.5 158 ALA A O 1
ATOM 1178 N N . PRO A 1 159 ? -14.047 -10.312 -3.604 1 63.72 159 PRO A N 1
ATOM 1179 C CA . PRO A 1 159 ? -14.375 -10.492 -5.016 1 63.72 159 PRO A CA 1
ATOM 1180 C C . PRO A 1 159 ? -15.742 -11.148 -5.223 1 63.72 159 PRO A C 1
ATOM 1182 O O . PRO A 1 159 ? -16.203 -11.906 -4.359 1 63.72 159 PRO A O 1
ATOM 1185 N N . ALA A 1 160 ? -16.422 -10.594 -6.199 1 58 160 ALA A N 1
ATOM 1186 C CA . ALA A 1 160 ? -17.672 -11.25 -6.562 1 58 160 ALA A CA 1
ATOM 1187 C C . ALA A 1 160 ? -17.453 -12.734 -6.84 1 58 160 ALA A C 1
ATOM 1189 O O . ALA A 1 160 ? -16.406 -13.125 -7.375 1 58 160 ALA A O 1
ATOM 1190 N N . LYS A 1 161 ? -17.938 -13.531 -5.879 1 53.28 161 LYS A N 1
ATOM 1191 C CA . LYS A 1 161 ? -17.922 -14.953 -6.184 1 53.28 161 LYS A CA 1
ATOM 1192 C C . LYS A 1 161 ? -18.031 -15.195 -7.688 1 53.28 161 LYS A C 1
ATOM 1194 O O . LYS A 1 161 ? -18.812 -14.539 -8.375 1 53.28 161 LYS A O 1
ATOM 1199 N N . PRO A 1 162 ? -16.875 -15.797 -8.234 1 49.44 162 PRO A N 1
ATOM 1200 C CA . PRO A 1 162 ? -17.094 -16.109 -9.648 1 49.44 162 PRO A CA 1
ATOM 1201 C C . PRO A 1 162 ? -18.5 -16.609 -9.938 1 49.44 162 PRO A C 1
ATOM 1203 O O . PRO A 1 162 ? -19.109 -17.297 -9.102 1 49.44 162 PRO A O 1
ATOM 1206 N N . ALA A 1 163 ? -19.219 -15.945 -10.742 1 43.22 163 ALA A N 1
ATOM 1207 C CA . ALA A 1 163 ? -20.516 -16.484 -11.125 1 43.22 163 ALA A CA 1
ATOM 1208 C C . ALA A 1 163 ? -20.438 -18 -11.328 1 43.22 163 ALA A C 1
ATOM 1210 O O . ALA A 1 163 ? -19.5 -18.5 -11.945 1 43.22 163 ALA A O 1
ATOM 1211 N N . GLU A 1 164 ? -20.719 -18.781 -10.273 1 43.06 164 GLU A N 1
ATOM 1212 C CA . GLU A 1 164 ? -20.922 -20.188 -10.633 1 43.06 164 GLU A CA 1
ATOM 1213 C C . GLU A 1 164 ? -21.422 -20.312 -12.07 1 43.06 164 GLU A C 1
ATOM 1215 O O . GLU A 1 164 ? -22.359 -19.625 -12.477 1 43.06 164 GLU A O 1
ATOM 1220 N N . MET A 1 165 ? -20.578 -20.469 -12.969 1 38.5 165 MET A N 1
ATOM 1221 C CA . MET A 1 165 ? -21.172 -20.922 -14.227 1 38.5 165 MET A CA 1
ATOM 1222 C C . MET A 1 165 ? -22.297 -21.938 -13.969 1 38.5 165 MET A C 1
ATOM 1224 O O . MET A 1 165 ? -22.047 -23 -13.391 1 38.5 165 MET A O 1
ATOM 1228 N N . ASP A 1 166 ? -23.391 -21.531 -13.516 1 38.88 166 ASP A N 1
ATOM 1229 C CA . ASP A 1 166 ? -24.516 -22.453 -13.578 1 38.88 166 ASP A CA 1
ATOM 1230 C C . ASP A 1 166 ? -24.406 -23.375 -14.789 1 38.88 166 ASP A C 1
ATOM 1232 O O . ASP A 1 166 ? -24.484 -22.922 -15.93 1 38.88 166 ASP A O 1
ATOM 1236 N N . HIS A 1 167 ? -23.562 -24.391 -14.859 1 37 167 HIS A N 1
ATOM 1237 C CA . HIS A 1 167 ? -23.844 -25.531 -15.742 1 37 167 HIS A CA 1
ATOM 1238 C C . HIS A 1 167 ? -25.266 -26.047 -15.555 1 37 167 HIS A C 1
ATOM 1240 O O . HIS A 1 167 ? -25.516 -26.875 -14.68 1 37 167 HIS A O 1
ATOM 1246 N N . HIS A 1 168 ? -26.234 -25.234 -15.617 1 36.41 168 HIS A N 1
ATOM 1247 C CA . HIS A 1 168 ? -27.516 -25.844 -15.93 1 36.41 168 HIS A CA 1
ATOM 1248 C C . HIS A 1 168 ? -27.422 -26.734 -17.172 1 36.41 168 HIS A C 1
ATOM 1250 O O . HIS A 1 168 ? -27.25 -26.234 -18.281 1 36.41 168 HIS A O 1
ATOM 1256 N N . HIS A 1 169 ? -26.609 -27.891 -17.266 1 29.77 169 HIS A N 1
ATOM 1257 C CA . HIS A 1 169 ? -27.281 -28.969 -17.984 1 29.77 169 HIS A CA 1
ATOM 1258 C C . HIS A 1 169 ? -28.359 -29.625 -17.109 1 29.77 169 HIS A C 1
ATOM 1260 O O . HIS A 1 169 ? -28.172 -29.781 -15.898 1 29.77 169 HIS A O 1
ATOM 1266 N N . MET B 1 1 ? 8.406 -72.375 -27.469 1 44.5 1 MET B N 1
ATOM 1267 C CA . MET B 1 1 ? 7.793 -71.125 -27.859 1 44.5 1 MET B CA 1
ATOM 1268 C C . MET B 1 1 ? 7.723 -70.188 -26.672 1 44.5 1 MET B C 1
ATOM 1270 O O . MET B 1 1 ? 7.02 -70.438 -25.688 1 44.5 1 MET B O 1
ATOM 1274 N N . ARG B 1 2 ? 8.898 -69.5 -26.328 1 60.75 2 ARG B N 1
ATOM 1275 C CA . ARG B 1 2 ? 9.008 -68.5 -25.266 1 60.75 2 ARG B CA 1
ATOM 1276 C C . ARG B 1 2 ? 8.164 -67.25 -25.578 1 60.75 2 ARG B C 1
ATOM 1278 O O . ARG B 1 2 ? 8.273 -66.688 -26.656 1 60.75 2 ARG B O 1
ATOM 1285 N N . ALA B 1 3 ? 6.91 -67.125 -24.984 1 62.12 3 ALA B N 1
ATOM 1286 C CA . ALA B 1 3 ? 6.078 -65.938 -25.062 1 62.12 3 ALA B CA 1
ATOM 1287 C C . ALA B 1 3 ? 6.812 -64.75 -24.516 1 62.12 3 ALA B C 1
ATOM 1289 O O . ALA B 1 3 ? 7.301 -64.75 -23.391 1 62.12 3 ALA B O 1
ATOM 1290 N N . LEU B 1 4 ? 7.43 -63.969 -25.453 1 61.69 4 LEU B N 1
ATOM 1291 C CA . LEU B 1 4 ? 7.977 -62.656 -25.094 1 61.69 4 LEU B CA 1
ATOM 1292 C C . LEU B 1 4 ? 6.883 -61.75 -24.578 1 61.69 4 LEU B C 1
ATOM 1294 O O . LEU B 1 4 ? 5.922 -61.438 -25.281 1 61.69 4 LEU B O 1
ATOM 1298 N N . VAL B 1 5 ? 6.633 -61.75 -23.281 1 61.75 5 VAL B N 1
ATOM 1299 C CA . VAL B 1 5 ? 5.719 -60.781 -22.688 1 61.75 5 VAL B CA 1
ATOM 1300 C C . VAL B 1 5 ? 6.258 -59.344 -22.891 1 61.75 5 VAL B C 1
ATOM 1302 O O . VAL B 1 5 ? 7.355 -59.031 -22.422 1 61.75 5 VAL B O 1
ATOM 1305 N N . LEU B 1 6 ? 5.816 -58.656 -23.938 1 59.16 6 LEU B N 1
ATOM 1306 C CA . LEU B 1 6 ? 6.102 -57.25 -24.109 1 59.16 6 LEU B CA 1
ATOM 1307 C C . LEU B 1 6 ? 5.473 -56.406 -22.984 1 59.16 6 LEU B C 1
ATOM 1309 O O . LEU B 1 6 ? 4.246 -56.406 -22.828 1 59.16 6 LEU B O 1
ATOM 1313 N N . ALA B 1 7 ? 6.203 -56.094 -21.969 1 61.84 7 ALA B N 1
ATOM 1314 C CA . ALA B 1 7 ? 5.73 -55.125 -20.969 1 61.84 7 ALA B CA 1
ATOM 1315 C C . ALA B 1 7 ? 5.527 -53.75 -21.578 1 61.84 7 ALA B C 1
ATOM 1317 O O . ALA B 1 7 ? 6.473 -53.156 -22.078 1 61.84 7 ALA B O 1
ATOM 1318 N N . LEU B 1 8 ? 4.297 -53.438 -22.031 1 56.91 8 LEU B N 1
ATOM 1319 C CA . LEU B 1 8 ? 3.971 -52.094 -22.422 1 56.91 8 LEU B CA 1
ATOM 1320 C C . LEU B 1 8 ? 4.156 -51.125 -21.25 1 56.91 8 LEU B C 1
ATOM 1322 O O . LEU B 1 8 ? 3.467 -51.219 -20.234 1 56.91 8 LEU B O 1
ATOM 1326 N N . ALA B 1 9 ? 5.328 -50.531 -21.156 1 58.53 9 ALA B N 1
ATOM 1327 C CA . ALA B 1 9 ? 5.492 -49.469 -20.188 1 58.53 9 ALA B CA 1
ATOM 1328 C C . ALA B 1 9 ? 4.59 -48.281 -20.547 1 58.53 9 ALA B C 1
ATOM 1330 O O . ALA B 1 9 ? 4.746 -47.656 -21.594 1 58.53 9 ALA B O 1
ATOM 1331 N N . LEU B 1 10 ? 3.357 -48.25 -20.062 1 52.84 10 LEU B N 1
ATOM 1332 C CA . LEU B 1 10 ? 2.584 -47.031 -20.156 1 52.84 10 LEU B CA 1
ATOM 1333 C C . LEU B 1 10 ? 3.365 -45.844 -19.578 1 52.84 10 LEU B C 1
ATOM 1335 O O . LEU B 1 10 ? 3.637 -45.812 -18.375 1 52.84 10 LEU B O 1
ATOM 1339 N N . ALA B 1 11 ? 4.152 -45.25 -20.391 1 51.75 11 ALA B N 1
ATOM 1340 C CA . ALA B 1 11 ? 4.711 -43.969 -19.953 1 51.75 11 ALA B CA 1
ATOM 1341 C C . ALA B 1 11 ? 3.607 -43 -19.5 1 51.75 11 ALA B C 1
ATOM 1343 O O . ALA B 1 11 ? 2.779 -42.594 -20.312 1 51.75 11 ALA B O 1
ATOM 1344 N N . VAL B 1 12 ? 3.096 -43.219 -18.391 1 48.09 12 VAL B N 1
ATOM 1345 C CA . VAL B 1 12 ? 2.273 -42.125 -17.875 1 48.09 12 VAL B CA 1
ATOM 1346 C C . VAL B 1 12 ? 2.99 -40.781 -18.094 1 48.09 12 VAL B C 1
ATOM 1348 O O . VAL B 1 12 ? 4.051 -40.531 -17.516 1 48.09 12 VAL B O 1
ATOM 1351 N N . ALA B 1 13 ? 2.91 -40.219 -19.312 1 46.25 13 ALA B N 1
ATOM 1352 C CA . ALA B 1 13 ? 3.393 -38.844 -19.422 1 46.25 13 ALA B CA 1
ATOM 1353 C C . ALA B 1 13 ? 3.006 -38.031 -18.188 1 46.25 13 ALA B C 1
ATOM 1355 O O . ALA B 1 13 ? 1.899 -38.188 -17.672 1 46.25 13 ALA B O 1
ATOM 1356 N N . PRO B 1 14 ? 3.928 -37.719 -17.438 1 43.09 14 PRO B N 1
ATOM 1357 C CA . PRO B 1 14 ? 3.475 -36.844 -16.344 1 43.09 14 PRO B CA 1
ATOM 1358 C C . PRO B 1 14 ? 2.373 -35.875 -16.781 1 43.09 14 PRO B C 1
ATOM 1360 O O . PRO B 1 14 ? 2.418 -35.344 -17.891 1 43.09 14 PRO B O 1
ATOM 1363 N N . VAL B 1 15 ? 1.089 -36.188 -16.688 1 41.91 15 VAL B N 1
ATOM 1364 C CA . VAL B 1 15 ? 0.101 -35.125 -16.812 1 41.91 15 VAL B CA 1
ATOM 1365 C C . 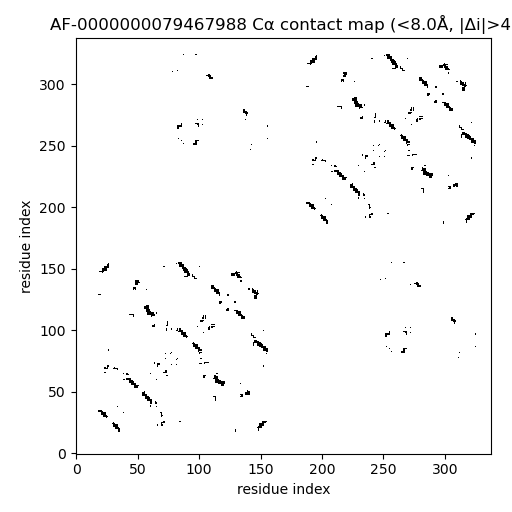VAL B 1 15 ? 0.743 -33.781 -16.484 1 41.91 15 VAL B C 1
ATOM 1367 O O . VAL B 1 15 ? 1.256 -33.594 -15.375 1 41.91 15 VAL B O 1
ATOM 1370 N N . ALA B 1 16 ? 1.423 -33.188 -17.359 1 42.91 16 ALA B N 1
ATOM 1371 C CA . ALA B 1 16 ? 1.875 -31.828 -17.094 1 42.91 16 ALA B CA 1
ATOM 1372 C C . ALA B 1 16 ? 0.894 -31.078 -16.188 1 42.91 16 ALA B C 1
ATOM 1374 O O . ALA B 1 16 ? -0.298 -31 -16.484 1 42.91 16 ALA B O 1
ATOM 1375 N N . ALA B 1 17 ? 0.789 -31.25 -14.938 1 46.72 17 ALA B N 1
ATOM 1376 C CA . ALA B 1 17 ? 0.012 -30.422 -14.023 1 46.72 17 ALA B CA 1
ATOM 1377 C C . ALA B 1 17 ? -0.271 -29.047 -14.625 1 46.72 17 ALA B C 1
ATOM 1379 O O . ALA B 1 17 ? 0.651 -28.344 -15.047 1 46.72 17 ALA B O 1
ATOM 1380 N N . PHE B 1 18 ? -1.24 -28.906 -15.5 1 50.56 18 PHE B N 1
ATOM 1381 C CA . PHE B 1 18 ? -1.661 -27.656 -16.125 1 50.56 18 PHE B CA 1
ATOM 1382 C C . PHE B 1 18 ? -1.383 -26.469 -15.195 1 50.56 18 PHE B C 1
ATOM 1384 O O . PHE B 1 18 ? -1.87 -26.438 -14.062 1 50.56 18 PHE B O 1
ATOM 1391 N N . ALA B 1 19 ? -0.165 -25.875 -15.227 1 65.81 19 ALA B N 1
ATOM 1392 C CA . ALA B 1 19 ? 0.321 -24.766 -14.422 1 65.81 19 ALA B CA 1
ATOM 1393 C C . ALA B 1 19 ? -0.722 -23.656 -14.344 1 65.81 19 ALA B C 1
ATOM 1395 O O . ALA B 1 19 ? -1.354 -23.312 -15.344 1 65.81 19 ALA B O 1
ATOM 1396 N N . GLN B 1 20 ? -1.428 -23.406 -13.281 1 86.38 20 GLN B N 1
ATOM 1397 C CA . GLN B 1 20 ? -2.443 -22.406 -12.93 1 86.38 20 GLN B CA 1
ATOM 1398 C C . GLN B 1 20 ? -2.105 -21.047 -13.523 1 86.38 20 GLN B C 1
ATOM 1400 O O . GLN B 1 20 ? -0.955 -20.609 -13.469 1 86.38 20 GLN B O 1
ATOM 1405 N N . SER B 1 21 ? -3.049 -20.531 -14.414 1 94.75 21 SER B N 1
ATOM 1406 C CA . SER B 1 21 ? -2.912 -19.188 -14.953 1 94.75 21 SER B CA 1
ATOM 1407 C C . SER B 1 21 ? -3.238 -18.141 -13.898 1 94.75 21 SER B C 1
ATOM 1409 O O . SER B 1 21 ? -3.785 -18.453 -12.844 1 94.75 21 SER B O 1
ATOM 1411 N N . LEU B 1 22 ? -2.773 -17.016 -14.148 1 97.31 22 LEU B N 1
ATOM 1412 C CA . LEU B 1 22 ? -3.025 -15.867 -13.289 1 97.31 22 LEU B CA 1
ATOM 1413 C C . LEU B 1 22 ? -3.99 -14.898 -13.961 1 97.31 22 LEU B C 1
ATOM 1415 O O . LEU B 1 22 ? -3.746 -14.445 -15.078 1 97.31 22 LEU B O 1
ATOM 1419 N N . THR B 1 23 ? -5.098 -14.578 -13.32 1 97.56 23 THR B N 1
ATOM 1420 C CA . THR B 1 23 ? -6.074 -13.625 -13.828 1 97.56 23 THR B CA 1
ATOM 1421 C C . THR B 1 23 ? -5.793 -12.227 -13.297 1 97.56 23 THR B C 1
ATOM 1423 O O . THR B 1 23 ? -5.625 -12.039 -12.094 1 97.56 23 THR B O 1
ATOM 1426 N N . VAL B 1 24 ? -5.703 -11.289 -14.211 1 98.12 24 VAL B N 1
ATOM 1427 C CA . VAL B 1 24 ? -5.508 -9.891 -13.844 1 98.12 24 VAL B CA 1
ATOM 1428 C C . VAL B 1 24 ? -6.68 -9.055 -14.352 1 98.12 24 VAL B C 1
ATOM 1430 O O . VAL B 1 24 ? -7.023 -9.102 -15.531 1 98.12 24 VAL B O 1
ATOM 1433 N N . VAL B 1 25 ? -7.336 -8.328 -13.438 1 97.31 25 VAL B N 1
ATOM 1434 C CA . VAL B 1 25 ? -8.461 -7.461 -13.766 1 97.31 25 VAL B CA 1
ATOM 1435 C C . VAL B 1 25 ? -8.062 -6 -13.555 1 97.31 25 VAL B C 1
ATOM 1437 O O . VAL B 1 25 ? -7.68 -5.609 -12.445 1 97.31 25 VAL B O 1
ATOM 1440 N N . ALA B 1 26 ? -8.188 -5.246 -14.594 1 96.19 26 ALA B N 1
ATOM 1441 C CA . ALA B 1 26 ? -7.816 -3.836 -14.539 1 96.19 26 ALA B CA 1
ATOM 1442 C C . ALA B 1 26 ? -8.938 -2.996 -13.93 1 96.19 26 ALA B C 1
ATOM 1444 O O . ALA B 1 26 ? -10.023 -3.51 -13.648 1 96.19 26 ALA B O 1
ATOM 1445 N N . THR B 1 27 ? -8.641 -1.692 -13.742 1 92.19 27 THR B N 1
ATOM 1446 C CA . THR B 1 27 ? -9.586 -0.795 -13.078 1 92.19 27 THR B CA 1
ATOM 1447 C C . THR B 1 27 ? -10.82 -0.57 -13.945 1 92.19 27 THR B C 1
ATOM 1449 O O . THR B 1 27 ? -11.891 -0.246 -13.438 1 92.19 27 THR B O 1
ATOM 1452 N N . ASP B 1 28 ? -10.656 -0.767 -15.211 1 92.69 28 ASP B N 1
ATOM 1453 C CA . ASP B 1 28 ? -11.781 -0.58 -16.125 1 92.69 28 ASP B CA 1
ATOM 1454 C C . ASP B 1 28 ? -12.562 -1.881 -16.312 1 92.69 28 ASP B C 1
ATOM 1456 O O . ASP B 1 28 ? -13.5 -1.938 -17.109 1 92.69 28 ASP B O 1
ATOM 1460 N N . GLY B 1 29 ? -12.109 -2.941 -15.703 1 93.06 29 GLY B N 1
ATOM 1461 C CA . GLY B 1 29 ? -12.82 -4.211 -15.758 1 93.06 29 GLY B CA 1
ATOM 1462 C C . GLY B 1 29 ? -12.25 -5.172 -16.781 1 93.06 29 GLY B C 1
ATOM 1463 O O . GLY B 1 29 ? -12.602 -6.352 -16.797 1 93.06 29 GLY B O 1
ATOM 1464 N N . LYS B 1 30 ? -11.383 -4.695 -17.641 1 96.31 30 LYS B N 1
ATOM 1465 C CA . LYS B 1 30 ? -10.766 -5.594 -18.609 1 96.31 30 LYS B CA 1
ATOM 1466 C C . LYS B 1 30 ? -9.969 -6.688 -17.922 1 96.31 30 LYS B C 1
ATOM 1468 O O . LYS B 1 30 ? -9.219 -6.414 -16.969 1 96.31 30 LYS B O 1
ATOM 1473 N N . THR B 1 31 ? -10.164 -7.891 -18.453 1 97.31 31 THR B N 1
ATOM 1474 C CA . THR B 1 31 ? -9.539 -9.055 -17.828 1 97.31 31 THR B CA 1
ATOM 1475 C C . THR B 1 31 ? -8.508 -9.672 -18.766 1 97.31 31 THR B C 1
ATOM 1477 O O . THR B 1 31 ? -8.75 -9.797 -19.969 1 97.31 31 THR B O 1
ATOM 1480 N N . LYS B 1 32 ? -7.355 -9.953 -18.25 1 97.81 32 LYS B N 1
ATOM 1481 C CA . LYS B 1 32 ? -6.312 -10.695 -18.938 1 97.81 32 LYS B CA 1
ATOM 1482 C C . LYS B 1 32 ? -5.898 -11.938 -18.156 1 97.81 32 LYS B C 1
ATOM 1484 O O . LYS B 1 32 ? -5.781 -11.891 -16.938 1 97.81 32 LYS B O 1
ATOM 1489 N N . VAL B 1 33 ? -5.691 -12.969 -18.891 1 97.5 33 VAL B N 1
ATOM 1490 C CA . VAL B 1 33 ? -5.199 -14.211 -18.297 1 97.5 33 VAL B CA 1
ATOM 1491 C C . VAL B 1 33 ? -3.748 -14.445 -18.703 1 97.5 33 VAL B C 1
ATOM 1493 O O . VAL B 1 33 ? -3.436 -14.484 -19.906 1 97.5 33 VAL B O 1
ATOM 1496 N N . LEU B 1 34 ? -2.883 -14.508 -17.75 1 97.38 34 LEU B N 1
ATOM 1497 C CA . LEU B 1 34 ? -1.467 -14.758 -17.984 1 97.38 34 LEU B CA 1
ATOM 1498 C C . LEU B 1 34 ? -1.122 -16.219 -17.734 1 97.38 34 LEU B C 1
ATOM 1500 O O . LEU B 1 34 ? -1.343 -16.719 -16.625 1 97.38 34 LEU B O 1
ATOM 1504 N N . THR B 1 35 ? -0.497 -16.859 -18.734 1 95.12 35 THR B N 1
ATOM 1505 C CA . THR B 1 35 ? -0.071 -18.25 -18.609 1 95.12 35 THR B CA 1
ATOM 1506 C C . THR B 1 35 ? 1.326 -18.344 -18 1 95.12 35 THR B C 1
ATOM 1508 O O . THR B 1 35 ? 2.041 -17.328 -17.938 1 95.12 35 THR B O 1
ATOM 1511 N N . PRO B 1 36 ? 1.646 -19.594 -17.562 1 93.88 36 PRO B N 1
ATOM 1512 C CA . PRO B 1 36 ? 3.021 -19.766 -17.094 1 93.88 36 PRO B CA 1
ATOM 1513 C C . PRO B 1 36 ? 4.059 -19.359 -18.141 1 93.88 36 PRO B C 1
ATOM 1515 O O . PRO B 1 36 ? 5.117 -18.828 -17.781 1 93.88 36 PRO B O 1
ATOM 1518 N N . ALA B 1 37 ? 3.814 -19.562 -19.406 1 93.12 37 ALA B N 1
ATOM 1519 C CA . ALA B 1 37 ? 4.73 -19.172 -20.469 1 93.12 37 ALA B CA 1
ATOM 1520 C C . ALA B 1 37 ? 4.875 -17.656 -20.531 1 93.12 37 ALA B C 1
ATOM 1522 O O . ALA B 1 37 ? 5.977 -17.141 -20.734 1 93.12 37 ALA B O 1
ATOM 1523 N N . ASP B 1 38 ? 3.75 -16.906 -20.344 1 95.12 38 ASP B N 1
ATOM 1524 C CA . ASP B 1 38 ? 3.777 -15.453 -20.328 1 95.12 38 ASP B CA 1
ATOM 1525 C C . ASP B 1 38 ? 4.66 -14.938 -19.203 1 95.12 38 ASP B C 1
ATOM 1527 O O . ASP B 1 38 ? 5.379 -13.945 -19.359 1 95.12 38 ASP B O 1
ATOM 1531 N N . LEU B 1 39 ? 4.617 -15.617 -18.094 1 96.5 39 LEU B N 1
ATOM 1532 C CA . LEU B 1 39 ? 5.301 -15.164 -16.891 1 96.5 39 LEU B CA 1
ATOM 1533 C C . LEU B 1 39 ? 6.777 -15.539 -16.922 1 96.5 39 LEU B C 1
ATOM 1535 O O . LEU B 1 39 ? 7.617 -14.844 -16.344 1 96.5 39 LEU B O 1
ATOM 1539 N N . ALA B 1 40 ? 7.098 -16.625 -17.625 1 92.56 40 ALA B N 1
ATOM 1540 C CA . ALA B 1 40 ? 8.461 -17.141 -17.688 1 92.56 40 ALA B CA 1
ATOM 1541 C C . ALA B 1 40 ? 9.391 -16.172 -18.406 1 92.56 40 ALA B C 1
ATOM 1543 O O . ALA B 1 40 ? 10.594 -16.125 -18.125 1 92.56 40 ALA B O 1
ATOM 1544 N N . ASP B 1 41 ? 8.852 -15.297 -19.219 1 92.81 41 ASP B N 1
ATOM 1545 C CA . ASP B 1 41 ? 9.648 -14.414 -20.078 1 92.81 41 ASP B CA 1
ATOM 1546 C C . ASP B 1 41 ? 9.859 -13.055 -19.406 1 92.81 41 ASP B C 1
ATOM 1548 O O . ASP B 1 41 ? 10.602 -12.211 -19.922 1 92.81 41 ASP B O 1
ATOM 1552 N N . LEU B 1 42 ? 9.383 -12.906 -18.281 1 97.75 42 LEU B N 1
ATOM 1553 C CA . LEU B 1 42 ? 9.469 -11.609 -17.609 1 97.75 42 LEU B CA 1
ATOM 1554 C C . LEU B 1 42 ? 10.742 -11.5 -16.797 1 97.75 42 LEU B C 1
ATOM 1556 O O . LEU B 1 42 ? 11.266 -12.508 -16.312 1 97.75 42 LEU B O 1
ATOM 1560 N N . PRO B 1 43 ? 11.273 -10.234 -16.641 1 97.94 43 PRO B N 1
ATOM 1561 C CA . PRO B 1 43 ? 12.43 -10.047 -15.766 1 97.94 43 PRO B CA 1
ATOM 1562 C C . PRO B 1 43 ? 12.195 -10.555 -14.344 1 97.94 43 PRO B C 1
ATOM 1564 O O . PRO B 1 43 ? 11.102 -10.398 -13.797 1 97.94 43 PRO B O 1
ATOM 1567 N N . ARG B 1 44 ? 13.234 -11.18 -13.836 1 98.25 44 ARG B N 1
ATOM 1568 C CA . ARG B 1 44 ? 13.125 -11.852 -12.547 1 98.25 44 ARG B CA 1
ATOM 1569 C C . ARG B 1 44 ? 14.008 -11.172 -11.5 1 98.25 44 ARG B C 1
ATOM 1571 O O . ARG B 1 44 ? 14.891 -10.383 -11.852 1 98.25 44 ARG B O 1
ATOM 1578 N N . ALA B 1 45 ? 13.727 -11.406 -10.195 1 98.25 45 ALA B N 1
ATOM 1579 C CA . ALA B 1 45 ? 14.539 -10.922 -9.078 1 98.25 45 ALA B CA 1
ATOM 1580 C C . ALA B 1 45 ? 14.445 -11.867 -7.887 1 98.25 45 ALA B C 1
ATOM 1582 O O . ALA B 1 45 ? 13.625 -12.789 -7.875 1 98.25 45 ALA B O 1
ATOM 1583 N N . GLU B 1 46 ? 15.367 -11.656 -6.969 1 97.69 46 GLU B N 1
ATOM 1584 C CA . GLU B 1 46 ? 15.352 -12.328 -5.672 1 97.69 46 GLU B CA 1
ATOM 1585 C C . GLU B 1 46 ? 14.945 -11.367 -4.559 1 97.69 46 GLU B C 1
ATOM 1587 O O . GLU B 1 46 ? 15.367 -10.203 -4.555 1 97.69 46 GLU B O 1
ATOM 1592 N N . VAL B 1 47 ? 14.133 -11.922 -3.689 1 96.38 47 VAL B N 1
ATOM 1593 C CA . VAL B 1 47 ? 13.734 -11.141 -2.523 1 96.38 47 VAL B CA 1
ATOM 1594 C C . VAL B 1 47 ? 13.867 -11.984 -1.261 1 96.38 47 VAL B C 1
ATOM 1596 O O . VAL B 1 47 ? 13.531 -13.172 -1.265 1 96.38 47 VAL B O 1
ATOM 1599 N N . LYS B 1 48 ? 14.422 -11.367 -0.249 1 94.5 48 LYS B N 1
ATOM 1600 C CA . LYS B 1 48 ? 14.469 -12 1.062 1 94.5 48 LYS B CA 1
ATOM 1601 C C . LYS B 1 48 ? 13.219 -11.672 1.878 1 94.5 48 LYS B C 1
ATOM 1603 O O . LYS B 1 48 ? 12.859 -10.5 2.018 1 94.5 48 LYS B O 1
ATOM 1608 N N . VAL B 1 49 ? 12.555 -12.719 2.293 1 92.5 49 VAL B N 1
ATOM 1609 C CA . VAL B 1 49 ? 11.352 -12.547 3.104 1 92.5 49 VAL B CA 1
ATOM 1610 C C . VAL B 1 49 ? 11.602 -13.062 4.52 1 92.5 49 VAL B C 1
ATOM 1612 O O . VAL B 1 49 ? 12.086 -14.188 4.703 1 92.5 49 VAL B O 1
ATOM 1615 N N . THR B 1 50 ? 11.32 -12.172 5.469 1 84.5 50 THR B N 1
ATOM 1616 C CA . THR B 1 50 ? 11.453 -12.555 6.871 1 84.5 50 THR B CA 1
ATOM 1617 C C . THR B 1 50 ? 10.18 -13.242 7.367 1 84.5 50 THR B C 1
ATOM 1619 O O . THR B 1 50 ? 9.078 -12.695 7.227 1 84.5 50 THR B O 1
ATOM 1622 N N . LEU B 1 51 ? 10.289 -14.445 7.844 1 80.5 51 LEU B N 1
ATOM 1623 C CA . LEU B 1 51 ? 9.188 -15.242 8.367 1 80.5 51 LEU B CA 1
ATOM 1624 C C . LEU B 1 51 ? 9.422 -15.609 9.828 1 80.5 51 LEU B C 1
ATOM 1626 O O . LEU B 1 51 ? 10.453 -15.258 10.398 1 80.5 51 LEU B O 1
ATOM 1630 N N . GLU B 1 52 ? 8.438 -16.125 10.602 1 76.81 52 GLU B N 1
ATOM 1631 C CA . GLU B 1 52 ? 8.586 -16.562 11.984 1 76.81 52 GLU B CA 1
ATOM 1632 C C . GLU B 1 52 ? 9.719 -17.578 12.109 1 76.81 52 GLU B C 1
ATOM 1634 O O . GLU B 1 52 ? 10.477 -17.562 13.086 1 76.81 52 GLU B O 1
ATOM 1639 N N . GLY B 1 53 ? 9.969 -18.406 11.133 1 75.81 53 GLY B N 1
ATOM 1640 C CA . GLY B 1 53 ? 10.969 -19.469 11.172 1 75.81 53 GLY B CA 1
ATOM 1641 C C . GLY B 1 53 ? 12.297 -19.047 10.578 1 75.81 53 GLY B C 1
ATOM 1642 O O . GLY B 1 53 ? 13.219 -19.859 10.461 1 75.81 53 GLY B O 1
ATOM 1643 N N . GLY B 1 54 ? 12.445 -17.766 10.273 1 81.56 54 GLY B N 1
ATOM 1644 C CA . GLY B 1 54 ? 13.68 -17.281 9.672 1 81.56 54 GLY B CA 1
ATOM 1645 C C . GLY B 1 54 ? 13.484 -16.703 8.281 1 81.56 54 GLY B C 1
ATOM 1646 O O . GLY B 1 54 ? 12.398 -16.812 7.707 1 81.56 54 GLY B O 1
ATOM 1647 N N . ALA B 1 55 ? 14.594 -16.125 7.77 1 88.56 55 ALA B N 1
ATOM 1648 C CA . ALA B 1 55 ? 14.555 -15.484 6.457 1 88.56 55 ALA B CA 1
ATOM 1649 C C . ALA B 1 55 ? 14.766 -16.516 5.344 1 88.56 55 ALA B C 1
ATOM 1651 O O . ALA B 1 55 ? 15.531 -17.453 5.5 1 88.56 55 ALA B O 1
ATOM 1652 N N . LYS B 1 56 ? 13.977 -16.453 4.293 1 94.06 56 LYS B N 1
ATOM 1653 C CA . LYS B 1 56 ? 14.117 -17.234 3.068 1 94.06 56 LYS B CA 1
ATOM 1654 C C . LYS B 1 56 ? 14.281 -16.328 1.852 1 94.06 56 LYS B C 1
ATOM 1656 O O . LYS B 1 56 ? 13.859 -15.18 1.872 1 94.06 56 LYS B O 1
ATOM 1661 N N . THR B 1 57 ? 14.969 -16.922 0.857 1 96.88 57 THR B N 1
ATOM 1662 C CA . THR B 1 57 ? 15.156 -16.172 -0.386 1 96.88 57 THR B CA 1
ATOM 1663 C C . THR B 1 57 ? 14.211 -16.703 -1.468 1 96.88 57 THR B C 1
ATOM 1665 O O . THR B 1 57 ? 14.289 -17.859 -1.86 1 96.88 57 THR B O 1
ATOM 1668 N N . TYR B 1 58 ? 13.359 -15.805 -1.948 1 97.44 58 TYR B N 1
ATOM 1669 C CA . TYR B 1 58 ? 12.406 -16.141 -3.004 1 97.44 58 TYR B CA 1
ATOM 1670 C C . TYR B 1 58 ? 12.852 -15.547 -4.34 1 97.44 58 TYR B C 1
ATOM 1672 O O . TYR B 1 58 ? 13.562 -14.547 -4.379 1 97.44 58 TYR B O 1
ATOM 1680 N N . GLU B 1 59 ? 12.445 -16.25 -5.359 1 98.25 59 GLU B N 1
ATOM 1681 C CA . GLU B 1 59 ? 12.797 -15.797 -6.703 1 98.25 59 GLU B CA 1
ATOM 1682 C C . GLU B 1 59 ? 11.602 -15.914 -7.652 1 98.25 59 GLU B C 1
ATOM 1684 O O . GLU B 1 59 ? 10.836 -16.875 -7.578 1 98.25 59 GLU B O 1
ATOM 1689 N N . GLY B 1 60 ? 11.469 -14.93 -8.547 1 98.19 60 GLY B N 1
ATOM 1690 C CA . GLY B 1 60 ? 10.422 -14.945 -9.555 1 98.19 60 GLY B CA 1
ATOM 1691 C C . GLY B 1 60 ? 10.32 -13.641 -10.32 1 98.19 60 GLY B C 1
ATOM 1692 O O . GLY B 1 60 ? 11.164 -12.758 -10.172 1 98.19 60 GLY B O 1
ATOM 1693 N N . PRO B 1 61 ? 9.383 -13.586 -11.242 1 98.5 61 PRO B N 1
ATOM 1694 C CA . PRO B 1 61 ? 9.188 -12.344 -12 1 98.5 61 PRO B CA 1
ATOM 1695 C C . PRO B 1 61 ? 8.883 -11.148 -11.094 1 98.5 61 PRO B C 1
ATOM 1697 O O . PRO B 1 61 ? 8.164 -11.289 -10.102 1 98.5 61 PRO B O 1
ATOM 1700 N N . VAL B 1 62 ? 9.5 -9.992 -11.492 1 98.31 62 VAL B N 1
ATOM 1701 C CA . VAL B 1 62 ? 9.18 -8.75 -10.797 1 98.31 62 VAL B CA 1
ATOM 1702 C C . VAL B 1 62 ? 7.715 -8.391 -11.031 1 98.31 62 VAL B C 1
ATOM 1704 O O . VAL B 1 62 ? 7.242 -8.391 -12.172 1 98.31 62 VAL B O 1
ATOM 1707 N N . LEU B 1 63 ? 7.031 -8.117 -10 1 98.31 63 LEU B N 1
ATOM 1708 C CA . LEU B 1 63 ? 5.582 -7.969 -10.062 1 98.31 63 LEU B CA 1
ATOM 1709 C C . LEU B 1 63 ? 5.191 -6.824 -10.992 1 98.31 63 LEU B C 1
ATOM 1711 O O . LEU B 1 63 ? 4.172 -6.895 -11.68 1 98.31 63 LEU B O 1
ATOM 1715 N N . THR B 1 64 ? 6.004 -5.742 -11.023 1 97.81 64 THR B N 1
ATOM 1716 C CA . THR B 1 64 ? 5.703 -4.605 -11.883 1 97.81 64 THR B CA 1
ATOM 1717 C C . THR B 1 64 ? 5.488 -5.062 -13.328 1 97.81 64 THR B C 1
ATOM 1719 O O . THR B 1 64 ? 4.566 -4.598 -14 1 97.81 64 THR B O 1
ATOM 1722 N N . TYR B 1 65 ? 6.266 -5.957 -13.758 1 97.81 65 TYR B N 1
ATOM 1723 C CA . TYR B 1 65 ? 6.156 -6.434 -15.133 1 97.81 65 TYR B CA 1
ATOM 1724 C C . TYR B 1 65 ? 4.945 -7.344 -15.297 1 97.81 65 TYR B C 1
ATOM 1726 O O . TYR B 1 65 ? 4.328 -7.379 -16.359 1 97.81 65 TYR B O 1
ATOM 1734 N N . VAL B 1 66 ? 4.602 -8.078 -14.266 1 98.12 66 VAL B N 1
ATOM 1735 C CA . VAL B 1 66 ? 3.391 -8.891 -14.281 1 98.12 66 VAL B CA 1
ATOM 1736 C C . VAL B 1 66 ? 2.164 -7.992 -14.406 1 98.12 66 VAL B C 1
ATOM 1738 O O . VAL B 1 66 ? 1.279 -8.25 -15.227 1 98.12 66 VAL B O 1
ATOM 1741 N N . LEU B 1 67 ? 2.184 -6.914 -13.609 1 98.06 67 LEU B N 1
ATOM 1742 C CA . LEU B 1 67 ? 1.066 -5.977 -13.625 1 98.06 67 LEU B CA 1
ATOM 1743 C C . LEU B 1 67 ? 0.953 -5.289 -14.984 1 98.06 67 LEU B C 1
ATOM 1745 O O . LEU B 1 67 ? -0.152 -5.105 -15.5 1 98.06 67 LEU B O 1
ATOM 1749 N N . ARG B 1 68 ? 2.09 -4.945 -15.539 1 96.38 68 ARG B N 1
ATOM 1750 C CA . ARG B 1 68 ? 2.107 -4.32 -16.859 1 96.38 68 ARG B CA 1
ATOM 1751 C C . ARG B 1 68 ? 1.554 -5.266 -17.922 1 96.38 68 ARG B C 1
ATOM 1753 O O . ARG B 1 68 ? 0.723 -4.867 -18.734 1 96.38 68 ARG B O 1
ATOM 1760 N N . ALA B 1 69 ? 1.995 -6.496 -17.875 1 96.06 69 ALA B N 1
ATOM 1761 C CA . ALA B 1 69 ? 1.507 -7.504 -18.812 1 96.06 69 ALA B CA 1
ATOM 1762 C C . ALA B 1 69 ? -0.001 -7.695 -18.688 1 96.06 69 ALA B C 1
ATOM 1764 O O . ALA B 1 69 ? -0.685 -8.016 -19.656 1 96.06 69 ALA B O 1
ATOM 1765 N N . GLY B 1 70 ? -0.509 -7.496 -17.453 1 96 70 GLY B N 1
ATOM 1766 C CA . GLY B 1 70 ? -1.932 -7.633 -17.188 1 96 70 GLY B CA 1
ATOM 1767 C C . GLY B 1 70 ? -2.732 -6.402 -17.562 1 96 70 GLY B C 1
ATOM 1768 O O . GLY B 1 70 ? -3.963 -6.41 -17.484 1 96 70 GLY B O 1
ATOM 1769 N N . GLY B 1 71 ? -2.033 -5.301 -17.875 1 95.31 71 GLY B N 1
ATOM 1770 C CA . GLY B 1 71 ? -2.732 -4.129 -18.375 1 95.31 71 GLY B CA 1
ATOM 1771 C C . GLY B 1 71 ? -2.961 -3.068 -17.328 1 95.31 71 GLY B C 1
ATOM 1772 O O . GLY B 1 71 ? -3.77 -2.158 -17.516 1 95.31 71 GLY B O 1
ATOM 1773 N N . LEU B 1 72 ? -2.324 -3.205 -16.203 1 96.88 72 LEU B N 1
ATOM 1774 C CA . LEU B 1 72 ? -2.484 -2.201 -15.156 1 96.88 72 LEU B CA 1
ATOM 1775 C C . LEU B 1 72 ? -1.611 -0.982 -15.43 1 96.88 72 LEU B C 1
ATOM 1777 O O . LEU B 1 72 ? -0.557 -1.099 -16.062 1 96.88 72 LEU B O 1
ATOM 1781 N N . PRO B 1 73 ? -2.049 0.192 -14.969 1 93.69 73 PRO B N 1
ATOM 1782 C CA . PRO B 1 73 ? -1.341 1.445 -15.242 1 93.69 73 PRO B CA 1
ATOM 1783 C C . PRO B 1 73 ? -0.144 1.656 -14.312 1 93.69 73 PRO B C 1
ATOM 1785 O O . PRO B 1 73 ? -0.133 2.6 -13.523 1 93.69 73 PRO B O 1
ATOM 1788 N N . VAL B 1 74 ? 0.993 0.908 -14.523 1 94.56 74 VAL B N 1
ATOM 1789 C CA . VAL B 1 74 ? 2.217 1.019 -13.742 1 94.56 74 VAL B CA 1
ATOM 1790 C C . VAL B 1 74 ? 3.307 1.689 -14.578 1 94.56 74 VAL B C 1
ATOM 1792 O O . VAL B 1 74 ? 3.113 1.953 -15.766 1 94.56 74 VAL B O 1
ATOM 1795 N N . GLY B 1 75 ? 4.402 2.047 -13.891 1 91.19 75 GLY B N 1
ATOM 1796 C CA . GLY B 1 75 ? 5.453 2.768 -14.594 1 91.19 75 GLY B CA 1
ATOM 1797 C C . GLY B 1 75 ? 5.078 4.203 -14.914 1 91.19 75 GLY B C 1
ATOM 1798 O O . GLY B 1 75 ? 4.59 4.934 -14.055 1 91.19 75 GLY B O 1
ATOM 1799 N N . PRO B 1 76 ? 5.258 4.59 -16.172 1 85.56 76 PRO B N 1
ATOM 1800 C CA . PRO B 1 76 ? 4.996 5.977 -16.562 1 85.56 76 PRO B CA 1
ATOM 1801 C C . PRO B 1 76 ? 3.521 6.355 -16.438 1 85.56 76 PRO B C 1
ATOM 1803 O O . PRO B 1 76 ? 3.189 7.539 -16.344 1 85.56 76 PRO B O 1
ATOM 1806 N N . LYS B 1 77 ? 2.695 5.379 -16.422 1 87 77 LYS B N 1
ATOM 1807 C CA . LYS B 1 77 ? 1.257 5.629 -16.406 1 87 77 LYS B CA 1
ATOM 1808 C C . LYS B 1 77 ? 0.748 5.816 -14.984 1 87 77 LYS B C 1
ATOM 1810 O O . LYS B 1 77 ? -0.41 6.184 -14.773 1 87 77 LYS B O 1
ATOM 1815 N N . LEU B 1 78 ? 1.624 5.574 -14.016 1 90.88 78 LEU B N 1
ATOM 1816 C CA . LEU B 1 78 ? 1.227 5.652 -12.617 1 90.88 78 LEU B CA 1
ATOM 1817 C C . LEU B 1 78 ? 1.317 7.086 -12.109 1 90.88 78 LEU B C 1
ATOM 1819 O O . LEU B 1 78 ? 2.26 7.438 -11.391 1 90.88 78 LEU B O 1
ATOM 1823 N N . HIS B 1 79 ? 0.361 7.922 -12.484 1 87.12 79 HIS B N 1
ATOM 1824 C CA . HIS B 1 79 ? 0.196 9.305 -12.039 1 87.12 79 HIS B CA 1
ATOM 1825 C C . HIS B 1 79 ? -1.27 9.719 -12.078 1 87.12 79 HIS B C 1
ATOM 1827 O O . HIS B 1 79 ? -2.08 9.102 -12.766 1 87.12 79 HIS B O 1
ATOM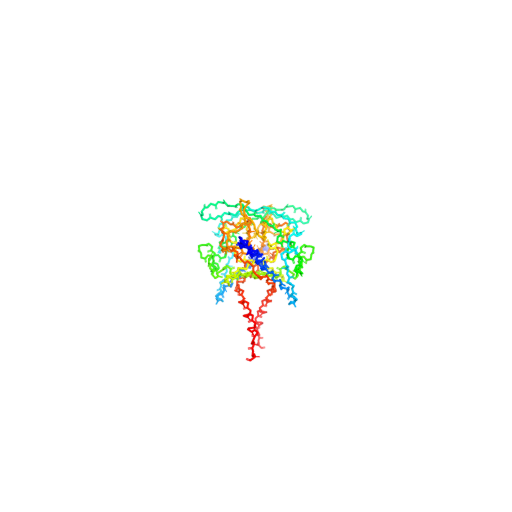 1833 N N . GLY B 1 80 ? -1.538 10.703 -11.195 1 89.62 80 GLY B N 1
ATOM 1834 C CA . GLY B 1 80 ? -2.918 11.164 -11.18 1 89.62 80 GLY B CA 1
ATOM 1835 C C . GLY B 1 80 ? -3.881 10.141 -10.602 1 89.62 80 GLY B C 1
ATOM 1836 O O . GLY B 1 80 ? -3.676 9.648 -9.492 1 89.62 80 GLY B O 1
ATOM 1837 N N . ASP B 1 81 ? -4.898 9.734 -11.414 1 90.56 81 ASP B N 1
ATOM 1838 C CA . ASP B 1 81 ? -5.992 8.883 -10.953 1 90.56 81 ASP B CA 1
ATOM 1839 C C . ASP B 1 81 ? -5.477 7.531 -10.477 1 90.56 81 ASP B C 1
ATOM 1841 O O . ASP B 1 81 ? -5.93 7.012 -9.453 1 90.56 81 ASP B O 1
ATOM 1845 N N . PRO B 1 82 ? -4.516 7.027 -11.133 1 93.38 82 PRO B N 1
ATOM 1846 C CA . PRO B 1 82 ? -4.043 5.703 -10.719 1 93.38 82 PRO B CA 1
ATOM 1847 C C . PRO B 1 82 ? -3.477 5.691 -9.297 1 93.38 82 PRO B C 1
ATOM 1849 O O . PRO B 1 82 ? -3.305 4.621 -8.711 1 93.38 82 PRO B O 1
ATOM 1852 N N . LEU B 1 83 ? -3.195 6.84 -8.734 1 94.75 83 LEU B N 1
ATOM 1853 C CA . LEU B 1 83 ? -2.707 6.938 -7.363 1 94.75 83 LEU B CA 1
ATOM 1854 C C . LEU B 1 83 ? -3.822 6.641 -6.367 1 94.75 83 LEU B C 1
ATOM 1856 O O . LEU B 1 83 ? -3.561 6.434 -5.18 1 94.75 83 LEU B O 1
ATOM 1860 N N . ARG B 1 84 ? -5.027 6.5 -6.863 1 96.38 84 ARG B N 1
ATOM 1861 C CA . ARG B 1 84 ? -6.176 6.137 -6.043 1 96.38 84 ARG B CA 1
ATOM 1862 C C . ARG B 1 84 ? -6.516 4.66 -6.199 1 96.38 84 ARG B C 1
ATOM 1864 O O . ARG B 1 84 ? -7.508 4.184 -5.645 1 96.38 84 ARG B O 1
ATOM 1871 N N . ALA B 1 85 ? -5.699 3.973 -6.973 1 97.06 85 ALA B N 1
ATOM 1872 C CA . ALA B 1 85 ? -5.977 2.561 -7.227 1 97.06 85 ALA B CA 1
ATOM 1873 C C . ALA B 1 85 ? -5.348 1.676 -6.156 1 97.06 85 ALA B C 1
ATOM 1875 O O . ALA B 1 85 ? -4.238 1.946 -5.688 1 97.06 85 ALA B O 1
ATOM 1876 N N . TYR B 1 86 ? -6.059 0.661 -5.785 1 97.5 86 TYR B N 1
ATOM 1877 C CA . TYR B 1 86 ? -5.566 -0.438 -4.965 1 97.5 86 TYR B CA 1
ATOM 1878 C C . TYR B 1 86 ? -5.82 -1.781 -5.637 1 97.5 86 TYR B C 1
ATOM 1880 O O . TYR B 1 86 ? -6.586 -1.864 -6.598 1 97.5 86 TYR B O 1
ATOM 1888 N N . VAL B 1 87 ? -5.105 -2.746 -5.148 1 97.88 87 VAL B N 1
ATOM 1889 C CA . VAL B 1 87 ? -5.164 -4.07 -5.758 1 97.88 87 VAL B CA 1
ATOM 1890 C C . VAL B 1 87 ? -5.543 -5.109 -4.703 1 97.88 87 VAL B C 1
ATOM 1892 O O . VAL B 1 87 ? -4.992 -5.113 -3.6 1 97.88 87 VAL B O 1
ATOM 1895 N N . VAL B 1 88 ? -6.531 -5.91 -5.082 1 97.81 88 VAL B N 1
ATOM 1896 C CA . VAL B 1 88 ? -6.887 -7.059 -4.258 1 97.81 88 VAL B CA 1
ATOM 1897 C C . VAL B 1 88 ? -6.219 -8.32 -4.809 1 97.81 88 VAL B C 1
ATOM 1899 O O . VAL B 1 88 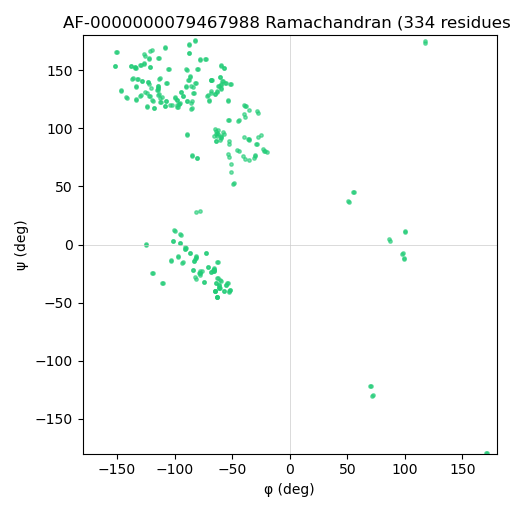? -6.453 -8.703 -5.957 1 97.81 88 VAL B O 1
ATOM 1902 N N . MET B 1 89 ? -5.375 -8.906 -3.984 1 97.88 89 MET B N 1
ATOM 1903 C CA . MET B 1 89 ? -4.68 -10.148 -4.312 1 97.88 89 MET B CA 1
ATOM 1904 C C . MET B 1 89 ? -5.395 -11.352 -3.697 1 97.88 89 MET B C 1
ATOM 1906 O O . MET B 1 89 ? -5.59 -11.406 -2.482 1 97.88 89 MET B O 1
ATOM 1910 N N . THR B 1 90 ? -5.742 -12.312 -4.57 1 97.06 90 THR B N 1
ATOM 1911 C CA . THR B 1 90 ? -6.508 -13.453 -4.078 1 97.06 90 THR B CA 1
ATOM 1912 C C . THR B 1 90 ? -5.77 -14.758 -4.355 1 97.06 90 THR B C 1
ATOM 1914 O O . THR B 1 90 ? -5.391 -15.039 -5.492 1 97.06 90 THR B O 1
ATOM 1917 N N . GLY B 1 91 ? -5.617 -15.516 -3.303 1 96.44 91 GLY B N 1
ATOM 1918 C CA . GLY B 1 91 ? -5 -16.828 -3.426 1 96.44 91 GLY B CA 1
ATOM 1919 C C . GLY B 1 91 ? -5.992 -17.922 -3.756 1 96.44 91 GLY B C 1
ATOM 1920 O O . GLY B 1 91 ? -7.203 -17.703 -3.74 1 96.44 91 GLY B O 1
ATOM 1921 N N . LYS B 1 92 ? -5.43 -19.109 -4.027 1 93.88 92 LYS B N 1
ATOM 1922 C CA . LYS B 1 92 ? -6.246 -20.25 -4.395 1 93.88 92 LYS B CA 1
ATOM 1923 C C . LYS B 1 92 ? -7.117 -20.703 -3.227 1 93.88 92 LYS B C 1
ATOM 1925 O O . LYS B 1 92 ? -8.148 -21.359 -3.428 1 93.88 92 LYS B O 1
ATOM 1930 N N . ASP B 1 93 ? -6.738 -20.375 -1.986 1 93.19 93 ASP B N 1
ATOM 1931 C CA . ASP B 1 93 ? -7.504 -20.75 -0.802 1 93.19 93 ASP B CA 1
ATOM 1932 C C . ASP B 1 93 ? -8.523 -19.672 -0.442 1 93.19 93 ASP B C 1
ATOM 1934 O O . ASP B 1 93 ? -9.219 -19.781 0.565 1 93.19 93 ASP B O 1
ATOM 1938 N N . GLY B 1 94 ? -8.523 -18.594 -1.135 1 93.44 94 GLY B N 1
ATOM 1939 C CA . GLY B 1 94 ? -9.469 -17.531 -0.878 1 93.44 94 GLY B CA 1
ATOM 1940 C C . GLY B 1 94 ? -8.898 -16.406 -0.028 1 93.44 94 GLY B C 1
ATOM 1941 O O . GLY B 1 94 ? -9.539 -15.375 0.164 1 93.44 94 GLY B O 1
ATOM 1942 N N . PHE B 1 95 ? -7.656 -16.609 0.503 1 94.19 95 PHE B N 1
ATOM 1943 C CA . PHE B 1 95 ? -7.012 -15.547 1.256 1 94.19 95 PHE B CA 1
ATOM 1944 C C . PHE B 1 95 ? -6.824 -14.305 0.387 1 94.19 95 PHE B C 1
ATOM 1946 O O . PHE B 1 95 ? -6.441 -14.414 -0.78 1 94.19 95 PHE B O 1
ATOM 1953 N N . GLN B 1 96 ? -7.113 -13.102 0.999 1 96.19 96 GLN B N 1
ATOM 1954 C CA . GLN B 1 96 ? -6.973 -11.844 0.269 1 96.19 96 GLN B CA 1
ATOM 1955 C C . GLN B 1 96 ? -6.125 -10.852 1.053 1 96.19 96 GLN B C 1
ATOM 1957 O O . GLN B 1 96 ? -6.242 -10.75 2.275 1 96.19 96 GLN B O 1
ATOM 1962 N N . ALA B 1 97 ? -5.316 -10.156 0.354 1 96.81 97 ALA B N 1
ATOM 1963 C CA . ALA B 1 97 ? -4.582 -9.008 0.87 1 96.81 97 ALA B CA 1
ATOM 1964 C C . ALA B 1 97 ? -4.645 -7.836 -0.108 1 96.81 97 ALA B C 1
ATOM 1966 O O . ALA B 1 97 ? -4.793 -8.039 -1.316 1 96.81 97 ALA B O 1
ATOM 1967 N N . VAL B 1 98 ? -4.535 -6.652 0.488 1 97.44 98 VAL B N 1
ATOM 1968 C CA . VAL B 1 98 ? -4.656 -5.453 -0.335 1 97.44 98 VAL B CA 1
ATOM 1969 C C . VAL B 1 98 ? -3.316 -4.727 -0.387 1 97.44 98 VAL B C 1
ATOM 1971 O O . VAL B 1 98 ? -2.582 -4.691 0.604 1 97.44 98 VAL B O 1
ATOM 1974 N N . TYR B 1 99 ? -3.025 -4.18 -1.51 1 97.75 99 TYR B N 1
ATOM 1975 C CA . TYR B 1 99 ? -1.876 -3.324 -1.79 1 97.75 99 TYR B CA 1
ATOM 1976 C C . TYR B 1 99 ? -2.303 -2.068 -2.541 1 97.75 99 TYR B C 1
ATOM 1978 O O . TYR B 1 99 ? -3.221 -2.109 -3.361 1 97.75 99 TYR B O 1
ATOM 1986 N N . ALA B 1 100 ? -1.66 -0.958 -2.195 1 97.81 100 ALA B N 1
ATOM 1987 C CA . ALA B 1 100 ? -1.776 0.153 -3.135 1 97.81 100 ALA B CA 1
ATOM 1988 C C . ALA B 1 100 ? -1.044 -0.153 -4.438 1 97.81 100 ALA B C 1
ATOM 1990 O O . ALA B 1 100 ? 0.04 -0.741 -4.426 1 97.81 100 ALA B O 1
ATOM 1991 N N . LEU B 1 101 ? -1.636 0.266 -5.562 1 97.69 101 LEU B N 1
ATOM 1992 C CA . LEU B 1 101 ? -0.957 0.031 -6.832 1 97.69 101 LEU B CA 1
ATOM 1993 C C . LEU B 1 101 ? 0.434 0.656 -6.824 1 97.69 101 LEU B C 1
ATOM 1995 O O . LEU B 1 101 ? 1.398 0.038 -7.285 1 97.69 101 LEU B O 1
ATOM 1999 N N . ALA B 1 102 ? 0.557 1.829 -6.266 1 96.75 102 ALA B N 1
ATOM 2000 C CA . ALA B 1 102 ? 1.813 2.572 -6.242 1 96.75 102 ALA B CA 1
ATOM 2001 C C . ALA B 1 102 ? 2.877 1.829 -5.438 1 96.75 102 ALA B C 1
ATOM 2003 O O . ALA B 1 102 ? 4.062 1.868 -5.777 1 96.75 102 ALA B O 1
ATOM 2004 N N . GLU B 1 103 ? 2.496 1.106 -4.41 1 96.62 103 GLU B N 1
ATOM 2005 C CA . GLU B 1 103 ? 3.475 0.417 -3.576 1 96.62 103 GLU B CA 1
ATOM 2006 C C . GLU B 1 103 ? 4.094 -0.764 -4.316 1 96.62 103 GLU B C 1
ATOM 2008 O O . GLU B 1 103 ? 5.168 -1.243 -3.943 1 96.62 103 GLU B O 1
ATOM 2013 N N . LEU B 1 104 ? 3.422 -1.238 -5.379 1 97.25 104 LEU B N 1
ATOM 2014 C CA . LEU B 1 104 ? 3.836 -2.445 -6.086 1 97.25 104 LEU B CA 1
ATOM 2015 C C . LEU B 1 104 ? 4.738 -2.1 -7.266 1 97.25 104 LEU B C 1
ATOM 2017 O O . LEU B 1 104 ? 5.367 -2.986 -7.852 1 97.25 104 LEU B O 1
ATOM 2021 N N . ASP B 1 105 ? 4.727 -0.87 -7.629 1 96.81 105 ASP B N 1
ATOM 2022 C CA . ASP B 1 105 ? 5.484 -0.425 -8.797 1 96.81 105 ASP B CA 1
ATOM 2023 C C . ASP B 1 105 ? 6.934 -0.117 -8.422 1 96.81 105 ASP B C 1
ATOM 2025 O O . ASP B 1 105 ? 7.203 0.863 -7.723 1 96.81 105 ASP B O 1
ATOM 2029 N N . LYS B 1 106 ? 7.828 -0.856 -9 1 95.06 106 LYS B N 1
ATOM 2030 C CA . LYS B 1 106 ? 9.234 -0.731 -8.641 1 95.06 106 LYS B CA 1
ATOM 2031 C C . LYS B 1 106 ? 9.789 0.631 -9.055 1 95.06 106 LYS B C 1
ATOM 2033 O O . LYS B 1 106 ? 10.828 1.062 -8.547 1 95.06 106 LYS B O 1
ATOM 2038 N N . ASP B 1 107 ? 9.219 1.285 -9.961 1 93.44 107 ASP B N 1
ATOM 2039 C CA . ASP B 1 107 ? 9.672 2.602 -10.406 1 93.44 107 ASP B CA 1
ATOM 2040 C C . ASP B 1 107 ? 9.156 3.699 -9.477 1 93.44 107 ASP B C 1
ATOM 2042 O O . ASP B 1 107 ? 9.609 4.84 -9.547 1 93.44 107 ASP B O 1
ATOM 2046 N N . PHE B 1 108 ? 8.242 3.342 -8.648 1 93.56 108 PHE B N 1
ATOM 2047 C CA . PHE B 1 108 ? 7.637 4.32 -7.75 1 93.56 108 PHE B CA 1
ATOM 2048 C C . PHE B 1 108 ? 8.07 4.074 -6.309 1 93.56 108 PHE B C 1
ATOM 2050 O O . PHE B 1 108 ? 8.188 5.016 -5.523 1 93.56 108 PHE B O 1
ATOM 2057 N N . HIS B 1 109 ? 8.266 2.863 -5.988 1 94.5 109 HIS B N 1
ATOM 2058 C CA . HIS B 1 109 ? 8.562 2.506 -4.605 1 94.5 109 HIS B CA 1
ATOM 2059 C C . HIS B 1 109 ? 9.844 1.677 -4.516 1 94.5 109 HIS B C 1
ATOM 2061 O O . HIS B 1 109 ? 10.148 0.905 -5.426 1 94.5 109 HIS B O 1
ATOM 2067 N N . ASP B 1 110 ? 10.469 1.724 -3.34 1 92.56 110 ASP B N 1
ATOM 2068 C CA . ASP B 1 110 ? 11.758 1.068 -3.137 1 92.56 110 ASP B CA 1
ATOM 2069 C C . ASP B 1 110 ? 11.578 -0.432 -2.918 1 92.56 110 ASP B C 1
ATOM 2071 O O . ASP B 1 110 ? 12.492 -1.216 -3.186 1 92.56 110 ASP B O 1
ATOM 2075 N N . ASP B 1 111 ? 10.422 -0.806 -2.461 1 92 111 ASP B N 1
ATOM 2076 C CA . ASP B 1 111 ? 10.172 -2.215 -2.18 1 92 111 ASP B CA 1
ATOM 2077 C C . ASP B 1 111 ? 10.125 -3.033 -3.469 1 92 111 ASP B C 1
ATOM 2079 O O . ASP B 1 111 ? 9.453 -2.65 -4.43 1 92 111 ASP B O 1
ATOM 2083 N N . VAL B 1 112 ? 10.852 -4.105 -3.469 1 93.69 112 VAL B N 1
ATOM 2084 C CA . VAL B 1 112 ? 10.75 -5.031 -4.59 1 93.69 112 VAL B CA 1
ATOM 2085 C C . VAL B 1 112 ? 9.758 -6.141 -4.254 1 93.69 112 VAL B C 1
ATOM 2087 O O . VAL B 1 112 ? 9.93 -6.859 -3.264 1 93.69 112 VAL B O 1
ATOM 2090 N N . VAL B 1 113 ? 8.742 -6.254 -5.074 1 97.31 113 VAL B N 1
ATOM 2091 C CA . VAL B 1 113 ? 7.727 -7.297 -4.934 1 97.31 113 VAL B CA 1
ATOM 2092 C C . VAL B 1 113 ? 7.793 -8.242 -6.129 1 97.31 113 VAL B C 1
ATOM 2094 O O . VAL B 1 113 ? 7.914 -7.797 -7.273 1 97.31 113 VAL B O 1
ATOM 2097 N N . ILE B 1 114 ? 7.738 -9.523 -5.812 1 98.31 114 ILE B N 1
ATOM 2098 C CA . ILE B 1 114 ? 7.859 -10.484 -6.902 1 98.31 114 ILE B CA 1
ATOM 2099 C C . ILE B 1 114 ? 6.727 -11.5 -6.82 1 98.31 114 ILE B C 1
ATOM 2101 O O . ILE B 1 114 ? 6.066 -11.625 -5.785 1 98.31 114 ILE B O 1
ATOM 2105 N N . LEU B 1 115 ? 6.422 -12.039 -7.926 1 98.19 115 LEU B N 1
ATOM 2106 C CA . LEU B 1 115 ? 5.629 -13.258 -8.031 1 98.19 115 LEU B CA 1
ATOM 2107 C C . LEU B 1 115 ? 6.523 -14.5 -7.996 1 98.19 115 LEU B C 1
ATOM 2109 O O . LEU B 1 115 ? 6.961 -14.984 -9.039 1 98.19 115 LEU B O 1
ATOM 2113 N N . ALA B 1 116 ? 6.703 -15.07 -6.867 1 97.94 116 ALA B N 1
ATOM 2114 C CA . ALA B 1 116 ? 7.734 -16.094 -6.664 1 97.94 116 ALA B CA 1
ATOM 2115 C C . ALA B 1 116 ? 7.258 -17.453 -7.145 1 97.94 116 ALA B C 1
ATOM 2117 O O . ALA B 1 116 ? 6.109 -17.844 -6.906 1 97.94 116 ALA B O 1
ATOM 2118 N N . ASP B 1 117 ? 8.195 -18.172 -7.809 1 97.31 117 ASP B N 1
ATOM 2119 C CA . ASP B 1 117 ? 7.945 -19.562 -8.164 1 97.31 117 ASP B CA 1
ATOM 2120 C C . ASP B 1 117 ? 9.055 -20.469 -7.629 1 97.31 117 ASP B C 1
ATOM 2122 O O . ASP B 1 117 ? 8.992 -21.688 -7.785 1 97.31 117 ASP B O 1
ATOM 2126 N N . GLN B 1 118 ? 10.047 -19.875 -6.949 1 97.62 118 GLN B N 1
ATOM 2127 C CA . GLN B 1 118 ? 11.141 -20.625 -6.32 1 97.62 118 GLN B CA 1
ATOM 2128 C C . GLN B 1 118 ? 11.445 -20.062 -4.934 1 97.62 118 GLN B C 1
ATOM 2130 O O . GLN B 1 118 ? 11.219 -18.891 -4.664 1 97.62 118 GLN B O 1
ATOM 2135 N N . VAL B 1 119 ? 11.992 -20.953 -4.039 1 97.19 119 VAL B N 1
ATOM 2136 C CA . VAL B 1 119 ? 12.477 -20.578 -2.717 1 97.19 119 VAL B CA 1
ATOM 2137 C C . VAL B 1 119 ? 13.742 -21.344 -2.383 1 97.19 119 VAL B C 1
ATOM 2139 O O . VAL B 1 119 ? 13.781 -22.578 -2.498 1 97.19 119 VAL B O 1
ATOM 2142 N N . ASP B 1 120 ? 14.773 -20.531 -2.027 1 96.94 120 ASP B N 1
ATOM 2143 C CA . ASP B 1 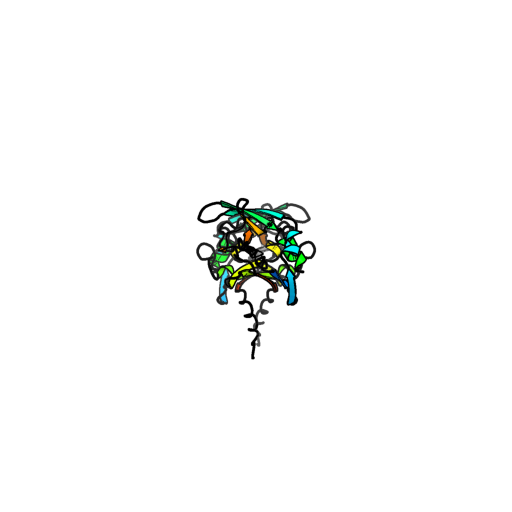120 ? 16.078 -21.094 -1.686 1 96.94 120 ASP B CA 1
ATOM 2144 C C . ASP B 1 120 ? 16.562 -22.047 -2.77 1 96.94 120 ASP B C 1
ATOM 2146 O O . ASP B 1 120 ? 17.047 -23.141 -2.467 1 96.94 120 ASP B O 1
ATOM 2150 N N . GLY B 1 121 ? 16.281 -21.734 -3.979 1 96.56 121 GLY B N 1
ATOM 2151 C CA . GLY B 1 121 ? 16.812 -22.453 -5.125 1 96.56 121 GLY B CA 1
ATOM 2152 C C . GLY B 1 121 ? 15.984 -23.641 -5.527 1 96.56 121 GLY B C 1
ATOM 2153 O O . GLY B 1 121 ? 16.344 -24.391 -6.445 1 96.56 121 GLY B O 1
ATOM 2154 N N . LYS B 1 122 ? 14.914 -23.844 -4.887 1 97.19 122 LYS B N 1
ATOM 2155 C CA . LYS B 1 122 ? 14.031 -24.984 -5.156 1 97.19 122 LYS B CA 1
ATOM 2156 C C . LYS B 1 122 ? 12.625 -24.5 -5.512 1 97.19 122 LYS B C 1
ATOM 2158 O O . LYS B 1 122 ? 12.258 -23.359 -5.219 1 97.19 122 LYS B O 1
ATOM 2163 N N . PRO B 1 123 ? 11.883 -25.422 -6.18 1 96.06 123 PRO B N 1
ATOM 2164 C CA . PRO B 1 123 ? 10.484 -25.047 -6.406 1 96.06 123 PRO B CA 1
ATOM 2165 C C . PRO B 1 123 ? 9.719 -24.797 -5.109 1 96.06 123 PRO B C 1
ATOM 2167 O O . PRO B 1 123 ? 10.055 -25.375 -4.07 1 96.06 123 PRO B O 1
ATOM 2170 N N . LEU B 1 124 ? 8.703 -24 -5.23 1 96.69 124 LEU B N 1
ATOM 2171 C CA . LEU B 1 124 ? 7.871 -23.719 -4.066 1 96.69 124 LEU B CA 1
ATOM 2172 C C . LEU B 1 124 ? 7.234 -25 -3.533 1 96.69 124 LEU B C 1
ATOM 2174 O O . LEU B 1 124 ? 6.844 -25.875 -4.309 1 96.69 124 LEU B O 1
ATOM 2178 N N . PRO B 1 125 ? 7.129 -25.031 -2.174 1 95.25 125 PRO B N 1
ATOM 2179 C CA . PRO B 1 125 ? 6.27 -26.094 -1.644 1 95.25 125 PRO B CA 1
ATOM 2180 C C . PRO B 1 125 ? 4.848 -26.031 -2.199 1 95.25 125 PRO B C 1
ATOM 2182 O O . PRO B 1 125 ? 4.363 -24.969 -2.551 1 95.25 125 PRO B O 1
ATOM 2185 N N . GLU B 1 126 ? 4.184 -27.156 -2.275 1 94.06 126 GLU B N 1
ATOM 2186 C CA . GLU B 1 126 ? 2.854 -27.281 -2.861 1 94.06 126 GLU B CA 1
ATOM 2187 C C . GLU B 1 126 ? 1.884 -26.266 -2.262 1 94.06 126 GLU B C 1
ATOM 2189 O O . GLU B 1 126 ? 1.087 -25.656 -2.982 1 94.06 126 GLU B O 1
ATOM 2194 N N . LYS B 1 127 ? 1.968 -26.031 -1.012 1 94 127 LYS B N 1
ATOM 2195 C CA . LYS B 1 127 ? 1.055 -25.141 -0.299 1 94 127 LYS B CA 1
ATOM 2196 C C . LYS B 1 127 ? 1.161 -23.719 -0.819 1 94 127 LYS B C 1
ATOM 2198 O O . LYS B 1 127 ? 0.174 -22.969 -0.828 1 94 127 LYS B O 1
ATOM 2203 N N . GLU B 1 128 ? 2.291 -23.328 -1.315 1 95.94 128 GLU B N 1
ATOM 2204 C CA . GLU B 1 128 ? 2.553 -21.969 -1.739 1 95.94 128 GLU B CA 1
ATOM 2205 C C . GLU B 1 128 ? 2.496 -21.828 -3.258 1 95.94 128 GLU B C 1
ATOM 2207 O O . GLU B 1 128 ? 2.418 -20.719 -3.789 1 95.94 128 GLU B O 1
ATOM 2212 N N . ALA B 1 129 ? 2.504 -22.953 -3.975 1 94.88 129 ALA B N 1
ATOM 2213 C CA . ALA B 1 129 ? 2.623 -23.016 -5.43 1 94.88 129 ALA B CA 1
ATOM 2214 C C . ALA B 1 129 ? 1.295 -22.688 -6.105 1 94.88 129 ALA B C 1
ATOM 2216 O O . ALA B 1 129 ? 0.241 -22.719 -5.465 1 94.88 129 ALA B O 1
ATOM 2217 N N . PRO B 1 130 ? 1.289 -22.281 -7.398 1 95.69 130 PRO B N 1
ATOM 2218 C CA . PRO B 1 130 ? 2.441 -22.109 -8.289 1 95.69 130 PRO B CA 1
ATOM 2219 C C . PRO B 1 130 ? 3.107 -20.75 -8.125 1 95.69 130 PRO B C 1
ATOM 2221 O O . PRO B 1 130 ? 4.266 -20.562 -8.516 1 95.69 130 PRO B O 1
ATOM 2224 N N . TRP B 1 131 ? 2.305 -19.734 -7.57 1 96.25 131 TRP B N 1
ATOM 2225 C CA . TRP B 1 131 ? 2.832 -18.375 -7.406 1 96.25 131 TRP B CA 1
ATOM 2226 C C . TRP B 1 131 ? 2.604 -17.875 -5.984 1 96.25 131 TRP B C 1
ATOM 2228 O O . TRP B 1 131 ? 1.482 -17.922 -5.477 1 96.25 131 TRP B O 1
ATOM 2238 N N . ARG B 1 132 ? 3.656 -17.422 -5.414 1 96.62 132 ARG B N 1
ATOM 2239 C CA . ARG B 1 132 ? 3.572 -16.766 -4.117 1 96.62 132 ARG B CA 1
ATOM 2240 C C . ARG B 1 132 ? 3.951 -15.297 -4.2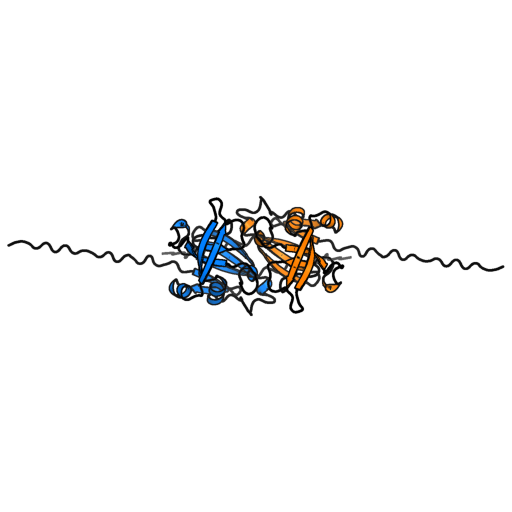27 1 96.62 132 ARG B C 1
ATOM 2242 O O . ARG B 1 132 ? 4.973 -14.953 -4.828 1 96.62 132 ARG B O 1
ATOM 2249 N N . LEU B 1 133 ? 3.111 -14.5 -3.713 1 97.75 133 LEU B N 1
ATOM 2250 C CA . LEU B 1 133 ? 3.496 -13.094 -3.596 1 97.75 133 LEU B CA 1
ATOM 2251 C C . LEU B 1 133 ? 4.562 -12.914 -2.518 1 97.75 133 LEU B C 1
ATOM 2253 O O . LEU B 1 133 ? 4.402 -13.398 -1.396 1 97.75 133 LEU B O 1
ATOM 2257 N N . ALA B 1 134 ? 5.648 -12.258 -2.852 1 96.62 134 ALA B N 1
ATOM 2258 C CA . ALA B 1 134 ? 6.746 -12.016 -1.916 1 96.62 134 ALA B CA 1
ATOM 2259 C C . ALA B 1 134 ? 7.203 -10.562 -1.98 1 96.62 134 ALA B C 1
ATOM 2261 O O . ALA B 1 134 ? 7.512 -10.047 -3.059 1 96.62 134 ALA B O 1
ATOM 2262 N N . SER B 1 135 ? 7.184 -9.969 -0.866 1 95.69 135 SER B N 1
ATOM 2263 C CA . SER B 1 135 ? 7.613 -8.578 -0.731 1 95.69 135 SER B CA 1
ATOM 2264 C C . SER B 1 135 ? 8.867 -8.469 0.123 1 95.69 135 SER B C 1
ATOM 2266 O O . SER B 1 135 ? 8.945 -9.047 1.207 1 95.69 135 SER B O 1
ATOM 2268 N N . GLY B 1 136 ? 9.805 -7.656 -0.312 1 93.75 136 GLY B N 1
ATOM 2269 C CA . GLY B 1 136 ? 11.031 -7.457 0.433 1 93.75 136 GLY B CA 1
ATOM 2270 C C . GLY B 1 136 ? 10.906 -6.43 1.541 1 93.75 136 GLY B C 1
ATOM 2271 O O . GLY B 1 136 ? 11.758 -6.352 2.426 1 93.75 136 GLY B O 1
ATOM 2272 N N . GLY B 1 137 ? 9.836 -5.688 1.479 1 93.56 137 GLY B N 1
ATOM 2273 C CA . GLY B 1 137 ? 9.711 -4.574 2.404 1 93.56 137 GLY B CA 1
ATOM 2274 C C . GLY B 1 137 ? 8.875 -4.91 3.627 1 93.56 137 GLY B C 1
ATOM 2275 O O . GLY B 1 137 ? 8.828 -4.133 4.582 1 93.56 137 GLY B O 1
ATOM 2276 N N . ASP B 1 138 ? 8.203 -6.051 3.6 1 92.94 138 ASP B N 1
ATOM 2277 C CA . ASP B 1 138 ? 7.355 -6.445 4.723 1 92.94 138 ASP B CA 1
ATOM 2278 C C . ASP B 1 138 ? 8.18 -7.121 5.82 1 92.94 138 ASP B C 1
ATOM 2280 O O . ASP B 1 138 ? 8.945 -8.047 5.547 1 92.94 138 ASP B O 1
ATOM 2284 N N . LYS B 1 139 ? 7.973 -6.637 7.023 1 90.62 139 LYS B N 1
ATOM 2285 C CA . LYS B 1 139 ? 8.695 -7.199 8.164 1 90.62 139 LYS B CA 1
ATOM 2286 C C . LYS B 1 139 ? 8.078 -8.523 8.609 1 90.62 139 LYS B C 1
ATOM 2288 O O . LYS B 1 139 ? 8.719 -9.305 9.312 1 90.62 139 LYS B O 1
ATOM 2293 N N . LYS B 1 140 ? 6.809 -8.562 8.273 1 83.94 140 LYS B N 1
ATOM 2294 C CA . LYS B 1 140 ? 6.043 -9.773 8.57 1 83.94 140 LYS B CA 1
ATOM 2295 C C . LYS B 1 140 ? 5.473 -10.383 7.289 1 83.94 140 LYS B C 1
ATOM 2297 O O . LYS B 1 140 ? 5.023 -9.664 6.398 1 83.94 140 LYS B O 1
ATOM 2302 N N . GLY B 1 141 ? 5.535 -11.656 7.047 1 84.69 141 GLY B N 1
ATOM 2303 C CA . GLY B 1 141 ? 5.016 -12.32 5.863 1 84.69 141 GLY B CA 1
ATOM 2304 C C . GLY B 1 141 ? 3.514 -12.523 5.902 1 84.69 141 GLY B C 1
ATOM 2305 O O . GLY B 1 141 ? 2.984 -13.438 5.266 1 84.69 141 GLY B O 1
ATOM 2306 N N . TRP B 1 142 ? 2.809 -11.625 6.613 1 88.25 142 TRP B N 1
ATOM 2307 C CA . TRP B 1 142 ? 1.393 -11.875 6.855 1 88.25 142 TRP B CA 1
ATOM 2308 C C . TRP B 1 142 ? 0.562 -11.547 5.621 1 88.25 142 TRP B C 1
ATOM 2310 O O . TRP B 1 142 ? -0.568 -12.023 5.477 1 88.25 142 TRP B O 1
ATOM 2320 N N . ARG B 1 143 ? 1.083 -10.688 4.723 1 90.19 143 ARG B N 1
ATOM 2321 C CA . ARG B 1 143 ? 0.296 -10.367 3.537 1 90.19 143 ARG B CA 1
ATOM 2322 C C . ARG B 1 143 ? 0.777 -11.164 2.33 1 90.19 143 ARG B C 1
ATOM 2324 O O . ARG B 1 143 ? 0.407 -10.859 1.193 1 90.19 143 ARG B O 1
ATOM 2331 N N . SER B 1 144 ? 1.6 -12.156 2.598 1 91.38 144 SER B N 1
ATOM 2332 C CA . SER B 1 144 ? 1.997 -13.031 1.499 1 91.38 144 SER B CA 1
ATOM 2333 C C . SER B 1 144 ? 0.831 -13.898 1.033 1 91.38 144 SER B C 1
ATOM 2335 O O . SER B 1 144 ? 0.229 -14.617 1.83 1 91.38 144 SER B O 1
ATOM 2337 N N . VAL B 1 145 ? 0.551 -13.812 -0.169 1 96.38 145 VAL B N 1
ATOM 2338 C CA . VAL B 1 145 ? -0.535 -14.594 -0.746 1 96.38 145 VAL B CA 1
ATOM 2339 C C . VAL B 1 145 ? 0.031 -15.852 -1.412 1 96.38 145 VAL B C 1
ATOM 2341 O O . VAL B 1 145 ? 0.836 -15.758 -2.342 1 96.38 145 VAL B O 1
ATOM 2344 N N . PHE B 1 146 ? -0.446 -17 -0.884 1 96.38 146 PHE B N 1
ATOM 2345 C CA . PHE B 1 146 ? -0.045 -18.281 -1.451 1 96.38 146 PHE B CA 1
ATOM 2346 C C . PHE B 1 146 ? -0.949 -18.672 -2.617 1 96.38 146 PHE B C 1
ATOM 2348 O O . PHE B 1 146 ? -2.154 -18.422 -2.584 1 96.38 146 PHE B O 1
ATOM 2355 N N . GLY B 1 147 ? -0.31 -19.312 -3.607 1 96.81 147 GLY B N 1
ATOM 2356 C CA . GLY B 1 147 ? -1.12 -19.719 -4.742 1 96.81 147 GLY B CA 1
ATOM 2357 C C . GLY B 1 147 ? -1.879 -18.578 -5.379 1 96.81 147 GLY B C 1
ATOM 2358 O O . GLY B 1 147 ? -3.08 -18.672 -5.633 1 96.81 147 GLY B O 1
ATOM 2359 N N . LEU B 1 148 ? -1.21 -17.469 -5.578 1 97.44 148 LEU B N 1
ATOM 2360 C CA . LEU B 1 148 ? -1.866 -16.297 -6.156 1 97.44 148 LEU B CA 1
ATOM 2361 C C . LEU B 1 148 ? -2.549 -16.656 -7.473 1 97.44 148 LEU B C 1
ATOM 2363 O O . LEU B 1 148 ? -1.899 -17.141 -8.406 1 97.44 148 LEU B O 1
ATOM 2367 N N . ALA B 1 149 ? -3.863 -16.359 -7.512 1 96.81 149 ALA B N 1
ATOM 2368 C CA . ALA B 1 149 ? -4.652 -16.766 -8.664 1 96.81 149 ALA B CA 1
ATOM 2369 C C . ALA B 1 149 ? -5.27 -15.562 -9.367 1 96.81 149 ALA B C 1
ATOM 2371 O O . ALA B 1 149 ? -5.594 -15.617 -10.555 1 96.81 149 ALA B O 1
ATOM 2372 N N . ARG B 1 150 ? -5.43 -14.492 -8.562 1 97.25 150 ARG B N 1
ATOM 2373 C CA . ARG B 1 150 ? -6.152 -13.344 -9.109 1 97.25 150 ARG B CA 1
ATOM 2374 C C . ARG B 1 150 ? -5.602 -12.031 -8.555 1 97.25 150 ARG B C 1
ATOM 2376 O O . ARG B 1 150 ? -5.336 -11.922 -7.355 1 97.25 150 ARG B O 1
ATOM 2383 N N . ILE B 1 151 ? -5.371 -11.109 -9.453 1 98.06 151 ILE B N 1
ATOM 2384 C CA . ILE B 1 151 ? -5.008 -9.727 -9.156 1 98.06 151 ILE B CA 1
ATOM 2385 C C . ILE B 1 151 ? -6.082 -8.781 -9.695 1 98.06 151 ILE B C 1
ATOM 2387 O O . ILE B 1 151 ? -6.316 -8.719 -10.906 1 98.06 151 ILE B O 1
ATOM 2391 N N . GLU B 1 152 ? -6.723 -8.062 -8.789 1 97.81 152 GLU B N 1
ATOM 2392 C CA . GLU B 1 152 ? -7.793 -7.176 -9.227 1 97.81 152 GLU B CA 1
ATOM 2393 C C . GLU B 1 152 ? -7.535 -5.738 -8.773 1 97.81 152 GLU B C 1
ATOM 2395 O O . GLU B 1 152 ? -7.496 -5.457 -7.574 1 97.81 152 GLU B O 1
ATOM 2400 N N . ALA B 1 153 ? -7.41 -4.871 -9.742 1 97.5 153 ALA B N 1
ATOM 2401 C CA . ALA B 1 153 ? -7.238 -3.453 -9.445 1 97.5 153 ALA B CA 1
ATOM 2402 C C . ALA B 1 153 ? -8.586 -2.74 -9.359 1 97.5 153 ALA B C 1
ATOM 2404 O O . ALA B 1 153 ? -9.469 -2.977 -10.18 1 97.5 153 ALA B O 1
ATOM 2405 N N . ARG B 1 154 ? -8.711 -1.887 -8.336 1 96.94 154 ARG B N 1
ATOM 2406 C CA . ARG B 1 154 ? -9.922 -1.1 -8.102 1 96.94 154 ARG B CA 1
ATOM 2407 C C . ARG B 1 154 ? -9.578 0.352 -7.789 1 96.94 154 ARG B C 1
ATOM 2409 O O . ARG B 1 154 ? -8.5 0.638 -7.258 1 96.94 154 ARG B O 1
ATOM 2416 N N . MET B 1 155 ? -10.531 1.202 -8.133 1 96.38 155 MET B N 1
ATOM 2417 C CA . MET B 1 155 ? -10.398 2.609 -7.77 1 96.38 155 MET B CA 1
ATOM 2418 C C . MET B 1 155 ? -11.109 2.898 -6.453 1 96.38 155 MET B C 1
ATOM 2420 O O . MET B 1 155 ? -12.25 2.465 -6.25 1 96.38 155 MET B O 1
ATOM 2424 N N . ALA B 1 156 ? -10.375 3.582 -5.57 1 95.12 156 ALA B N 1
ATOM 2425 C CA . ALA B 1 156 ? -11.062 4.023 -4.359 1 95.12 156 ALA B CA 1
ATOM 2426 C C . ALA B 1 156 ? -12.188 5.008 -4.699 1 95.12 156 ALA B C 1
ATOM 2428 O O . ALA B 1 156 ? -11.992 5.922 -5.504 1 95.12 156 ALA B O 1
ATOM 2429 N N . GLU B 1 157 ? -13.289 4.742 -4.148 1 85.38 157 GLU B N 1
ATOM 2430 C CA . GLU B 1 157 ? -14.414 5.637 -4.398 1 85.38 157 GLU B CA 1
ATOM 2431 C C . GLU B 1 157 ? -14.18 7.008 -3.768 1 85.38 157 GLU B C 1
ATOM 2433 O O . GLU B 1 157 ? -13.578 7.109 -2.695 1 85.38 157 GLU B O 1
ATOM 2438 N N . ALA B 1 158 ? -14.555 8.016 -4.406 1 75.38 158 ALA B N 1
ATOM 2439 C CA . ALA B 1 158 ? -14.453 9.367 -3.869 1 75.38 158 ALA B CA 1
ATOM 2440 C C . ALA B 1 158 ? -15.258 9.508 -2.582 1 75.38 158 ALA B C 1
ATOM 2442 O O . ALA B 1 158 ? -16.312 8.891 -2.43 1 75.38 158 ALA B O 1
ATOM 2443 N N . PRO B 1 159 ? -14.508 10.148 -1.622 1 63.44 159 PRO B N 1
ATOM 2444 C CA . PRO B 1 159 ? -15.297 10.359 -0.404 1 63.44 159 PRO B CA 1
ATOM 2445 C C . PRO B 1 159 ? -16.641 11.023 -0.68 1 63.44 159 PRO B C 1
ATOM 2447 O O . PRO B 1 159 ? -16.781 11.758 -1.66 1 63.44 159 PRO B O 1
ATOM 2450 N N . ALA B 1 160 ? -17.625 10.445 0.057 1 55.88 160 ALA B N 1
ATOM 2451 C CA . ALA B 1 160 ? -18.922 11.094 -0.057 1 55.88 160 ALA B CA 1
ATOM 2452 C C . ALA B 1 160 ? -18.828 12.586 0.24 1 55.88 160 ALA B C 1
ATOM 2454 O O . ALA B 1 160 ? -18.016 13.008 1.073 1 55.88 160 ALA B O 1
ATOM 2455 N N . LYS B 1 161 ? -18.938 13.414 -0.805 1 53 161 LYS B N 1
ATOM 2456 C CA . LYS B 1 161 ? -19.031 14.844 -0.537 1 53 161 LYS B CA 1
ATOM 2457 C C . LYS B 1 161 ? -19.641 15.109 0.835 1 53 161 LYS B C 1
ATOM 2459 O O . LYS B 1 161 ? -20.609 14.453 1.223 1 53 161 LYS B O 1
ATOM 2464 N N . PRO B 1 162 ? -18.828 15.656 1.754 1 48.25 162 PRO B N 1
ATOM 2465 C CA . PRO B 1 162 ? -19.547 15.984 2.98 1 48.25 162 PRO B CA 1
ATOM 2466 C C . PRO B 1 162 ? -20.984 16.469 2.707 1 48.25 162 PRO B C 1
ATOM 2468 O O . PRO B 1 162 ? -21.234 17.125 1.694 1 48.25 162 PRO B O 1
ATOM 2471 N N . ALA B 1 163 ? -21.875 15.625 3.219 1 45.69 163 ALA B N 1
ATOM 2472 C CA . ALA B 1 163 ? -23.234 16.125 3.074 1 45.69 163 ALA B CA 1
ATOM 2473 C C . ALA B 1 163 ? -23.281 17.641 3.225 1 45.69 163 ALA B C 1
ATOM 2475 O O . ALA B 1 163 ? -22.719 18.203 4.164 1 45.69 163 ALA B O 1
ATOM 2476 N N . GLU B 1 164 ? -23.125 18.297 2.088 1 41.84 164 GLU B N 1
ATOM 2477 C CA . GLU B 1 164 ? -23.438 19.719 2.262 1 41.84 164 GLU B CA 1
ATOM 2478 C C . GLU B 1 164 ? -24.391 19.922 3.43 1 41.84 164 GLU B C 1
ATOM 2480 O O . GLU B 1 164 ? -25.406 19.234 3.541 1 41.84 164 GLU B O 1
ATOM 2485 N N . MET B 1 165 ? -23.859 20.172 4.492 1 39.34 165 MET B N 1
ATOM 2486 C CA . MET B 1 165 ? -24.828 20.703 5.438 1 39.34 165 MET B CA 1
ATOM 2487 C C . MET B 1 165 ? -25.797 21.672 4.75 1 39.34 165 MET B C 1
ATOM 2489 O O . MET B 1 165 ? -25.375 22.688 4.203 1 39.34 165 MET B O 1
ATOM 2493 N N . ASP B 1 166 ? -26.703 21.109 4.027 1 40.38 166 ASP B N 1
ATOM 2494 C CA . ASP B 1 166 ? -27.797 22 3.631 1 40.38 166 ASP B CA 1
ATOM 2495 C C . ASP B 1 166 ? -28.109 23 4.742 1 40.38 166 ASP B C 1
ATOM 2497 O O . ASP B 1 166 ? -28.594 22.609 5.812 1 40.38 166 ASP B O 1
ATOM 2501 N N . HIS B 1 167 ? -27.344 24.016 5.059 1 37.28 167 HIS B N 1
ATOM 2502 C CA . HIS B 1 167 ? -27.922 25.172 5.742 1 37.28 167 HIS B CA 1
ATOM 2503 C C . HIS B 1 167 ? -29.203 25.641 5.051 1 37.28 167 HIS B C 1
ATOM 2505 O O . HIS B 1 167 ? -29.141 26.438 4.105 1 37.28 167 HIS B O 1
ATOM 2511 N N . HIS B 1 168 ? -30.125 24.766 4.852 1 37.88 168 HIS B N 1
ATOM 2512 C CA . HIS B 1 168 ? -31.438 25.359 4.664 1 37.88 168 HIS B CA 1
ATOM 2513 C C . HIS B 1 168 ? -31.781 26.344 5.789 1 37.88 168 HIS B C 1
ATOM 2515 O O . HIS B 1 168 ? -31.953 25.938 6.938 1 37.88 168 HIS B O 1
ATOM 2521 N N . HIS B 1 169 ? -31.125 27.578 5.953 1 29.66 169 HIS B N 1
ATOM 2522 C CA . HIS B 1 169 ? -32 28.672 6.328 1 29.66 169 HIS B CA 1
ATOM 2523 C C . HIS B 1 169 ? -32.906 29.078 5.16 1 29.66 169 HIS B C 1
ATOM 2525 O O . HIS B 1 169 ? -32.469 29.109 4.012 1 29.66 169 HIS B O 1
#

Foldseek 3Di:
DPPPPPPPPPPPPPPPPQAAWAWEAEAVGDIDTHGPVNQVPADKDWAWAQEPVGIKIFMGHFVQVVCVVGPYQADPSCDDQLQQKKKWWAAPVGDIDIDRPQCSHVVRHVKTKHFTQDIPRHGDDPQQPRTWIDIRPDNYCPRIGGRTHYMYMHGDDPPDDPPPPPPPD/DPPPPPPPPPPPPPPPPQAAWAWEAEAVGDIDTHGPVNQVPADKDWAWDQEPVGIKIFMGHFVQVVCVVGPYQADPSCDDQLQQKKKWWAAPVGDIDIDRPQCSHVVRHVKTKHFTQDIPRHGDDPQQPRTWIDIRPDNYCPRIGGRTHYMYMHGDDDPDPPPPPPPPD

Nearest PDB structures (foldseek):
  7kom-assembly1_A  TM=7.448E-01  e=1.363E-08  Vibrio vulnificus CMCP6
  2a9b-assembly1_A  TM=7.609E-01  e=3.422E-07  Gallus gallus
  1ogp-assembly3_E  TM=7.978E-01  e=9.641E-07  Arabidopsis thaliana
  3hbq-assembly1_A-2  TM=7.481E-01  e=9.101E-07  Gallus gallus
  3in6-assembly1_B  TM=4.652E-01  e=2.555E+00  Syntrophomonas wolfei subsp. wolfei str. Goettingen G311

Radius of gyration: 25.86 Å; Cα contacts (8 Å, |Δi|>4): 737; chains: 2; bounding box: 49×142×56 Å

InterPro domains:
  IPR036374 Oxidoreductase, molybdopterin-binding domain superfamily [G3DSA:3.90.420.10] (9-169)
  IPR036374 Oxidoreductase, molybdopterin-binding domain superfamily [SSF56524] (21-154)